Protein AF-A0A022QXX3-F1 (afdb_monomer)

Foldseek 3Di:
DDPPPPPPDPPQAEDQADLVLLVDAQCQEDAPASHQCCNVLPLVSLVSNCVRHLVRHAYDHHANHQDEQNSCCSVLSNLNYAYDAHDNYAYQADHPSVLNNLNYAYYAHAQYAHEEEDDLSVLSNLNYQEDAHEHYAHEEADHLSCQARNLQHAEDHHYHYAYEDEPCVNQVDGDLSSLAHYAYDAPEHYAYEHEDDLSCLSRARHAEDHHENYAYEEEDDLSVLNHQNHAEDHHYNYAYEEEDHLSCLNRLNHAEDAHEQYAYADEDELSNQVRPQNHAYDHYANYHYEYDYDLPDAGNYQYAEDAPHLYAPDAAAADRVNVVVNLVRYQYDHCHNHNHDDDDDPSVVVRNYD

Secondary structure (DSSP, 8-state):
------------EE-S--GGGGGSTT--EEE-TTEE-SS---HHHHHHHHHHHTTT--EEE-TTS---TTT-GGGGG-TT--EEE--SS---S--GGGGG-TT--EEE--SS--EEEPPGGGGG-TT-SEEE--SSEEEEPPPHHHHHH-TT--EEE--SSEE-SBHHHHHSS--HHHHHH--EEE--SS--EE---GGGG--SS--EEE--SSEEEEPPPGGGGG-TT--EEE--SSEEEEEPPGGGGG-TT--EEE--SSEEEEEE-GGGGTT-TT--EEE--SSEEEE---TT---SS--SEEE-TT-B--TTPPSPHHHHTTTTT-SEEE-TTS---SPPPTTGGG-SB-

Radius of gyration: 24.36 Å; Cα contacts (8 Å, |Δi|>4): 933; chains: 1; bounding box: 55×31×70 Å

Nearest PDB structures (foldseek):
  3riz-assembly1_A  TM=8.593E-01  e=1.219E-12  Arabidopsis thaliana
  4z5w-assembly2_B  TM=7.466E-01  e=4.976E-13  Daucus carota
  3rj0-assembly1_A  TM=5.777E-01  e=1.404E-12  Arabidopsis thaliana
  8weg-assembly1_A  TM=4.381E-01  e=6.550E-14  Brassica napus
  8yaa-assembly1_A  TM=4.349E-01  e=1.393E-13  Arabidopsis thaliana

Organism: Erythranthe guttata (NCBI:txid4155)

InterPro domains:
  IPR001611 Leucine-rich repeat [PF00560] (127-146)
  IPR001611 Leucine-rich repeat [PF00560] (153-174)
  IPR001611 Leucine-rich repeat [PF00560] (181-201)
  IPR001611 Leucine-rich repeat [PF00560] (205-227)
  IPR001611 Leucine-rich repeat [PF00560] (330-350)
  IPR001611 Leucine-rich repeat [PF13855] (59-114)
  IPR001611 Leucine-rich repeat [PF13855] (229-289)
  IPR001611 Leucine-rich repeat [PS51450] (80-102)
  IPR003591 Leucine-rich repeat, typical subtype [SM00369] (78-101)
  IPR003591 Leucine-rich repeat, typical subtype [SM00369] (125-149)
  IPR003591 Leucine-rich repeat, typical subtype [SM00369] (179-203)
  IPR003591 Leucine-rich repeat, typical subtype [SM00369] (227-251)
  IPR032675 Leucine-rich repeat domain superfamily [G3DSA:3.80.10.10] (10-175)
  IPR032675 Leucine-rich repeat domain superfamily [G3DSA:3.80.10.10] (176-354)
  IPR046956 Receptor-like protein 23-like [PTHR48063] (13-351)

Mean predicted aligned error: 6.6 Å

Sequence (354 aa):
MGLGYDYSEERQLDVDSIGWLSGLSQLEHLNMKHVNLGKASNYWQWQQVIDHHSPFFAILDLAGNNLMDTTAKWISQLSNLMYLDLSNNNFNSIPDWLYSLKGLQFLDMRNNNLQGSLSNDIANLTSLNTLDLSWNHLSGEIPRGITANLCKMQKLYFSRNNFQGDLSYSFGNMSECFLGSLEYLDLSDNQLYGQLTAQFGEFKSLQTIDLGFNNLSGAIPINIGKLSSLETLLLADNKLSGNLPESLGQLSNLEYIKIEDNKLEGVVSEIHFANLTKLMYLYASGNHLTLKVSTNWIPPFEIAELTLGSWDLGEGGQIPTWIEKQKLNIDKLDLSGTGISGIVPSWIWKIDYL

pLDDT: mean 89.91, std 14.08, range [28.06, 98.94]

Solvent-accessible surface area (backbone atoms only — not comparable to full-atom values): 16909 Å² total; per-residue (Å²): 133,84,84,74,79,79,83,72,78,75,80,61,46,77,39,79,68,62,56,70,60,46,74,52,86,82,50,33,68,46,79,45,62,43,31,33,40,52,69,42,45,55,62,71,38,54,49,51,30,40,79,71,28,29,91,47,28,30,36,41,35,42,26,42,10,57,40,31,60,86,56,52,60,72,60,62,66,35,62,51,27,29,33,41,32,48,22,46,25,52,25,49,46,84,56,77,57,60,44,69,35,40,51,22,25,36,39,33,44,25,44,27,51,26,40,54,62,63,62,53,55,61,31,52,29,43,45,22,29,33,45,32,51,22,44,29,47,33,23,48,49,67,42,46,34,49,34,55,48,24,46,45,26,26,35,43,32,47,22,40,28,46,32,27,49,48,46,38,69,31,52,54,72,57,28,71,46,28,31,55,34,28,30,36,42,31,53,20,40,28,53,31,24,46,39,62,41,62,56,69,20,60,31,63,42,31,25,35,43,31,51,20,41,28,51,33,27,51,44,64,40,58,35,51,25,55,25,62,47,23,29,35,43,33,47,22,42,29,47,31,25,48,50,80,38,54,35,50,10,55,18,47,46,25,28,36,41,30,50,24,40,29,48,31,25,51,78,46,39,63,60,43,42,60,39,24,52,47,28,28,35,43,36,42,22,47,26,58,32,29,57,58,69,65,86,81,51,72,74,59,43,66,47,31,33,43,29,42,21,42,21,40,57,40,86,71,24,58,83,60,60,53,57,64,76,39,58,89,53,37,49,32,53,40,64,50,76,16,52,62,45,82,84,82,61,77,69,62,81,72,37,85,41,114

Structure (mmCIF, N/CA/C/O backbone):
data_AF-A0A022QXX3-F1
#
_entry.id   AF-A0A022QXX3-F1
#
loop_
_atom_site.group_PDB
_atom_site.id
_atom_site.type_symbol
_atom_site.label_atom_id
_atom_site.label_alt_id
_atom_site.label_comp_id
_atom_site.label_asym_id
_atom_site.label_entity_id
_atom_site.label_seq_id
_atom_site.pdbx_PDB_ins_code
_atom_site.Cartn_x
_atom_site.Cartn_y
_atom_site.Cartn_z
_atom_site.occupancy
_atom_site.B_iso_or_equiv
_atom_site.auth_seq_id
_atom_site.auth_comp_id
_atom_site.auth_asym_id
_atom_site.auth_atom_id
_atom_site.pdbx_PDB_model_num
ATOM 1 N N . MET A 1 1 ? -20.942 -7.886 -3.426 1.00 31.20 1 MET A N 1
ATOM 2 C CA . MET A 1 1 ? -21.361 -8.277 -4.790 1.00 31.20 1 MET A CA 1
ATOM 3 C C . MET A 1 1 ? -20.286 -7.804 -5.743 1.00 31.20 1 MET A C 1
ATOM 5 O O . MET A 1 1 ? -20.048 -6.608 -5.811 1.00 31.20 1 MET A O 1
ATOM 9 N N . GLY A 1 2 ? -19.563 -8.732 -6.371 1.00 28.62 2 GLY A N 1
ATOM 10 C CA . GLY A 1 2 ? -18.507 -8.382 -7.315 1.00 28.62 2 GLY A CA 1
ATOM 11 C C . GLY A 1 2 ? -19.114 -7.766 -8.567 1.00 28.62 2 GLY A C 1
ATOM 12 O O . GLY A 1 2 ? -19.960 -8.389 -9.208 1.00 28.62 2 GLY A O 1
ATOM 13 N N . LEU A 1 3 ? -18.689 -6.552 -8.906 1.00 29.92 3 LEU A N 1
ATOM 14 C CA . LEU A 1 3 ? -18.848 -6.036 -10.256 1.00 29.92 3 LEU A CA 1
ATOM 15 C C . LEU A 1 3 ? -17.914 -6.862 -11.140 1.00 29.92 3 LEU A C 1
ATOM 17 O O . LEU A 1 3 ? -16.714 -6.608 -11.215 1.00 29.92 3 LEU A O 1
ATOM 21 N N . GLY A 1 4 ? -18.467 -7.917 -11.738 1.00 28.06 4 GLY A N 1
ATOM 22 C CA . GLY A 1 4 ? -17.858 -8.550 -12.892 1.00 28.06 4 GLY A CA 1
ATOM 23 C C . GLY A 1 4 ? -17.770 -7.493 -13.979 1.00 28.06 4 GLY A C 1
ATOM 24 O O . GLY A 1 4 ? -18.795 -7.062 -14.504 1.00 28.06 4 GLY A O 1
ATOM 25 N N . TYR A 1 5 ? -16.555 -7.035 -14.264 1.00 32.59 5 TYR A N 1
ATOM 26 C CA . TYR A 1 5 ? -16.288 -6.302 -15.487 1.00 32.59 5 TYR A CA 1
ATOM 27 C C . TYR A 1 5 ? -16.555 -7.268 -16.638 1.00 32.59 5 TYR A C 1
ATOM 29 O O . TYR A 1 5 ? -15.819 -8.231 -16.854 1.00 32.59 5 TYR A O 1
ATOM 37 N N . ASP A 1 6 ? -17.679 -7.048 -17.308 1.00 31.98 6 ASP A N 1
ATOM 38 C CA . ASP A 1 6 ? -18.047 -7.728 -18.535 1.00 31.98 6 ASP A CA 1
ATOM 39 C C . ASP A 1 6 ? -17.065 -7.277 -19.627 1.00 31.98 6 ASP A C 1
ATOM 41 O O . ASP A 1 6 ? -17.231 -6.216 -20.232 1.00 31.98 6 ASP A O 1
ATOM 45 N N . TYR A 1 7 ? -15.996 -8.056 -19.834 1.00 37.47 7 TYR A N 1
ATOM 46 C CA . TYR A 1 7 ? -15.105 -7.961 -20.996 1.00 37.47 7 TYR A CA 1
ATOM 47 C C . TYR A 1 7 ? -15.860 -8.437 -22.247 1.00 37.47 7 TYR A C 1
ATOM 49 O O . TYR A 1 7 ? -15.519 -9.439 -22.876 1.00 37.47 7 TYR A O 1
ATOM 57 N N . SER A 1 8 ? -16.931 -7.732 -22.595 1.00 38.56 8 SER A N 1
ATOM 58 C CA . SER A 1 8 ? -17.653 -7.938 -23.840 1.00 38.56 8 SER A CA 1
ATOM 59 C C . SER A 1 8 ? -16.826 -7.348 -24.985 1.00 38.56 8 SER A C 1
ATOM 61 O O . SER A 1 8 ? -16.777 -6.141 -25.180 1.00 38.56 8 SER A O 1
ATOM 63 N N . GLU A 1 9 ? -16.117 -8.234 -25.693 1.00 42.81 9 GLU A N 1
ATOM 64 C CA . GLU A 1 9 ? -15.588 -8.086 -27.059 1.00 42.81 9 GLU A CA 1
ATOM 65 C C . GLU A 1 9 ? -15.275 -6.647 -27.523 1.00 42.81 9 GLU A C 1
ATOM 67 O O . GLU A 1 9 ? -15.819 -6.162 -28.521 1.00 42.81 9 GLU A O 1
ATOM 72 N N . GLU A 1 10 ? -14.333 -5.960 -26.869 1.00 50.06 10 GLU A N 1
ATOM 73 C CA . GLU A 1 10 ? -13.650 -4.865 -27.553 1.00 50.06 10 GLU A CA 1
ATOM 74 C C . GLU A 1 10 ? -12.891 -5.482 -28.731 1.00 50.06 10 GLU A C 1
ATOM 76 O O . GLU A 1 10 ? -11.996 -6.311 -28.554 1.00 50.06 10 GLU A O 1
ATOM 81 N N . ARG A 1 11 ? -13.284 -5.127 -29.960 1.00 50.62 11 ARG A N 1
ATOM 82 C CA . ARG A 1 11 ? -12.531 -5.498 -31.163 1.00 50.62 11 ARG A CA 1
ATOM 83 C C . ARG A 1 11 ? -11.113 -4.946 -31.016 1.00 50.62 11 ARG A C 1
ATOM 85 O O . ARG A 1 11 ? -10.896 -3.768 -31.292 1.00 50.62 11 ARG A O 1
ATOM 92 N N . GLN A 1 12 ? -10.169 -5.790 -30.601 1.00 58.09 12 GLN A N 1
ATOM 93 C CA . GLN A 1 12 ? -8.753 -5.439 -30.592 1.00 58.09 12 GLN A CA 1
ATOM 94 C C . GLN A 1 12 ? -8.353 -4.990 -31.998 1.00 58.09 12 GLN A C 1
ATOM 96 O O . GLN A 1 12 ? -8.591 -5.687 -32.989 1.00 58.09 12 GLN A O 1
ATOM 101 N N . LEU A 1 13 ? -7.774 -3.794 -32.084 1.00 67.31 13 LEU A N 1
ATOM 102 C CA . LEU A 1 13 ? -7.211 -3.293 -33.329 1.00 67.31 13 LEU A CA 1
ATOM 103 C C . LEU A 1 13 ? -5.908 -4.048 -33.589 1.00 67.31 13 LEU A C 1
ATOM 105 O O . LEU A 1 13 ? -4.910 -3.822 -32.910 1.00 67.31 13 LEU A O 1
ATOM 109 N N . ASP A 1 14 ? -5.928 -4.956 -34.560 1.00 70.69 14 ASP A N 1
ATOM 110 C CA . ASP A 1 14 ? -4.731 -5.653 -35.027 1.00 70.69 14 ASP A CA 1
ATOM 111 C C . ASP A 1 14 ? -3.870 -4.696 -35.861 1.00 70.69 14 ASP A C 1
ATOM 113 O O . ASP A 1 14 ? -4.319 -4.150 -36.873 1.00 70.69 14 ASP A O 1
ATOM 117 N N . VAL A 1 15 ? -2.617 -4.499 -35.444 1.00 69.00 15 VAL A N 1
ATOM 118 C CA . VAL A 1 15 ? -1.637 -3.713 -36.198 1.00 69.00 15 VAL A CA 1
ATOM 119 C C . VAL A 1 15 ? -0.523 -4.634 -36.667 1.00 69.00 15 VAL A C 1
ATOM 121 O O . VAL A 1 15 ? 0.271 -5.135 -35.876 1.00 69.00 15 VAL A O 1
ATOM 124 N N . ASP A 1 16 ? -0.440 -4.820 -37.983 1.00 69.12 16 ASP A N 1
ATOM 125 C CA . ASP A 1 16 ? 0.600 -5.639 -38.620 1.00 69.12 16 ASP A CA 1
ATOM 126 C C . ASP A 1 16 ? 1.918 -4.866 -38.831 1.00 69.12 16 ASP A C 1
ATOM 128 O O . ASP A 1 16 ? 2.953 -5.450 -39.150 1.00 69.12 16 ASP A O 1
ATOM 132 N N . SER A 1 17 ? 1.889 -3.533 -38.703 1.00 69.62 17 SER A N 1
ATOM 133 C CA . SER A 1 17 ? 3.019 -2.652 -39.006 1.00 69.62 17 SER A CA 1
ATOM 134 C C . SER A 1 17 ? 2.932 -1.318 -38.265 1.00 69.62 17 SER A C 1
ATOM 136 O O . SER A 1 17 ? 1.923 -0.619 -38.352 1.00 69.62 17 SER A O 1
ATOM 138 N N . ILE A 1 18 ? 4.039 -0.903 -37.649 1.00 73.12 18 ILE A N 1
ATOM 139 C CA . ILE A 1 18 ? 4.161 0.376 -36.919 1.00 73.12 18 ILE A CA 1
ATOM 140 C C . ILE A 1 18 ? 5.057 1.409 -37.614 1.00 73.12 18 ILE A C 1
ATOM 142 O O . ILE A 1 18 ? 5.278 2.494 -37.087 1.00 73.12 18 ILE A O 1
ATOM 146 N N . GLY A 1 19 ? 5.526 1.125 -38.835 1.00 69.38 19 GLY A N 1
ATOM 147 C CA . GLY A 1 19 ? 6.413 2.029 -39.584 1.00 69.38 19 GLY A CA 1
ATOM 148 C C . GLY A 1 19 ? 5.810 3.405 -39.902 1.00 69.38 19 GLY A C 1
ATOM 149 O O . GLY A 1 19 ? 6.542 4.334 -40.210 1.00 69.38 19 GLY A O 1
ATOM 150 N N . TRP A 1 20 ? 4.489 3.580 -39.795 1.00 70.88 20 TRP A N 1
ATOM 151 C CA . TRP A 1 20 ? 3.844 4.887 -39.963 1.00 70.88 20 TRP A CA 1
ATOM 152 C C . TRP A 1 20 ? 4.193 5.874 -38.838 1.00 70.88 20 TRP A C 1
ATOM 154 O O . TRP A 1 20 ? 4.166 7.083 -39.069 1.00 70.88 20 TRP A O 1
ATOM 164 N N . LEU A 1 21 ? 4.569 5.381 -37.651 1.00 75.12 21 LEU A N 1
ATOM 165 C CA . LEU A 1 21 ? 4.951 6.226 -36.518 1.00 75.12 21 LEU A CA 1
ATOM 166 C C . LEU A 1 21 ? 6.204 7.059 -36.814 1.00 75.12 21 LEU A C 1
ATOM 168 O O . LEU A 1 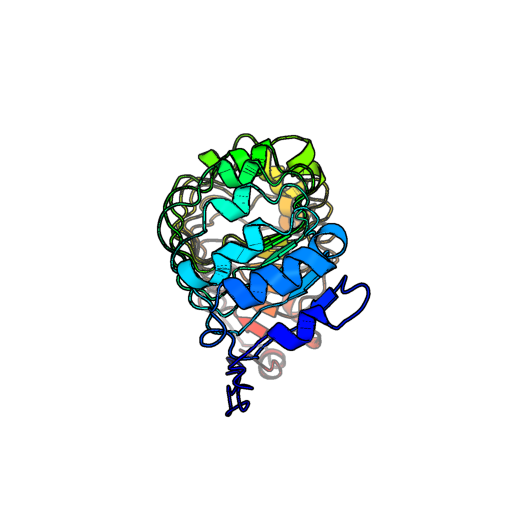21 ? 6.297 8.177 -36.323 1.00 75.12 21 LEU A O 1
ATOM 172 N N . SER A 1 22 ? 7.126 6.577 -37.661 1.00 72.31 22 SER A N 1
ATOM 173 C CA . SER A 1 22 ? 8.351 7.317 -38.008 1.00 72.31 22 SER A CA 1
ATOM 174 C C . SER A 1 22 ? 8.089 8.556 -38.872 1.00 72.31 22 SER A C 1
ATOM 176 O O . SER A 1 22 ? 8.983 9.373 -39.077 1.00 72.31 22 SER A O 1
ATOM 178 N N . GLY A 1 23 ? 6.883 8.684 -39.434 1.00 71.38 23 GLY A N 1
ATOM 179 C CA . GLY A 1 23 ? 6.465 9.854 -40.205 1.00 71.38 23 GLY A CA 1
ATOM 180 C C . GLY A 1 23 ? 5.911 10.998 -39.350 1.00 71.38 23 GLY A C 1
ATOM 181 O O . GLY A 1 23 ? 5.639 12.069 -39.891 1.00 71.38 23 GLY A O 1
ATOM 182 N N . LEU A 1 24 ? 5.713 10.793 -38.043 1.00 74.06 24 LEU A N 1
ATOM 183 C CA . LEU A 1 24 ? 5.120 11.785 -37.147 1.00 74.06 24 LEU A CA 1
ATOM 184 C C . LEU A 1 24 ? 6.195 12.722 -36.596 1.00 74.06 24 LEU A C 1
ATOM 186 O O . LEU A 1 24 ? 7.134 12.284 -35.958 1.00 74.06 24 LEU A O 1
ATOM 190 N N . SER A 1 25 ? 6.086 14.034 -36.778 1.00 70.19 25 SER A N 1
ATOM 191 C CA . SER A 1 25 ? 7.070 14.955 -36.192 1.00 70.19 25 SER A CA 1
ATOM 192 C C . SER A 1 25 ? 6.883 15.094 -34.674 1.00 70.19 25 SER A C 1
ATOM 194 O O . SER A 1 25 ? 5.790 15.449 -34.243 1.00 70.19 25 SER A O 1
ATOM 196 N N . GLN A 1 26 ? 7.964 14.926 -33.897 1.00 66.75 26 GLN A N 1
ATOM 197 C CA . GLN A 1 26 ? 8.031 15.225 -32.450 1.00 66.75 26 GLN A CA 1
ATOM 198 C C . GLN A 1 26 ? 7.070 14.401 -31.573 1.00 66.75 26 GLN A C 1
ATOM 200 O O . GLN A 1 26 ? 6.357 14.945 -30.732 1.00 66.75 26 GLN A O 1
ATOM 205 N N . LEU A 1 27 ? 7.047 13.079 -31.757 1.00 71.19 27 LEU A N 1
ATOM 206 C CA . LEU A 1 27 ? 6.224 12.202 -30.927 1.00 71.19 27 LEU A CA 1
ATOM 207 C C . LEU A 1 27 ? 6.817 12.062 -29.512 1.00 71.19 27 LEU A C 1
ATOM 209 O O . LEU A 1 27 ? 7.765 11.313 -29.296 1.00 71.19 27 LEU A O 1
ATOM 213 N N . GLU A 1 28 ? 6.264 12.813 -28.560 1.00 76.25 28 GLU A N 1
ATOM 214 C CA . GLU A 1 28 ? 6.639 12.767 -27.136 1.00 76.25 28 GLU A CA 1
ATOM 215 C C . GLU A 1 28 ? 5.795 11.750 -26.356 1.00 76.25 28 GLU A C 1
ATOM 217 O O . GLU A 1 28 ? 6.295 11.055 -25.465 1.00 76.25 28 GLU A O 1
ATOM 222 N N . HIS A 1 29 ? 4.516 11.636 -26.729 1.00 83.75 29 HIS A N 1
ATOM 223 C CA . HIS A 1 29 ? 3.527 10.764 -26.104 1.00 83.75 29 HIS A CA 1
ATOM 224 C C . HIS A 1 29 ? 2.962 9.784 -27.129 1.00 83.75 29 HIS A C 1
ATOM 226 O O . HIS A 1 29 ? 2.466 10.194 -28.180 1.00 83.75 29 HIS A O 1
ATOM 232 N N . LEU A 1 30 ? 2.975 8.498 -26.796 1.00 82.69 30 LEU A N 1
ATOM 233 C CA . LEU A 1 30 ? 2.326 7.457 -27.580 1.00 82.69 30 LEU A CA 1
ATOM 234 C C . LEU A 1 30 ? 1.405 6.641 -26.679 1.00 82.69 30 LEU A C 1
ATOM 236 O O . LEU A 1 30 ? 1.866 5.968 -25.761 1.00 82.69 30 LEU A O 1
ATOM 240 N N . ASN A 1 31 ? 0.107 6.698 -26.970 1.00 82.62 31 ASN A N 1
ATOM 241 C CA . ASN A 1 31 ? -0.888 5.807 -26.390 1.00 82.62 31 ASN A CA 1
ATOM 242 C C . ASN A 1 31 ? -1.375 4.852 -27.479 1.00 82.62 31 ASN A C 1
ATOM 244 O O . ASN A 1 31 ? -1.949 5.284 -28.480 1.00 82.62 31 ASN A O 1
ATOM 248 N N . MET A 1 32 ? -1.114 3.565 -27.285 1.00 82.19 32 MET A N 1
ATOM 249 C CA . MET A 1 32 ? -1.614 2.488 -28.134 1.00 82.19 32 MET A CA 1
ATOM 250 C C . MET A 1 32 ? -2.296 1.422 -27.285 1.00 82.19 32 MET A C 1
ATOM 252 O O . MET A 1 32 ? -2.109 0.238 -27.535 1.00 82.19 32 MET A O 1
ATOM 256 N N . LYS A 1 33 ? -3.043 1.820 -26.256 1.00 82.88 33 LYS A N 1
ATOM 257 C CA . LYS A 1 33 ? -3.745 0.885 -25.382 1.00 82.88 33 LYS A CA 1
ATOM 258 C C . LYS A 1 33 ? -4.765 0.043 -26.161 1.00 82.88 33 LYS A C 1
ATOM 260 O O . LYS A 1 33 ? -5.515 0.573 -26.980 1.00 82.88 33 LYS A O 1
ATOM 265 N N . HIS A 1 34 ? -4.799 -1.262 -25.888 1.00 79.19 34 HIS A N 1
ATOM 266 C CA . HIS A 1 34 ? -5.683 -2.248 -26.530 1.00 79.19 34 HIS A CA 1
ATOM 267 C C . HIS A 1 34 ? -5.533 -2.345 -28.063 1.00 79.19 34 HIS A C 1
ATOM 269 O O . HIS A 1 34 ? -6.462 -2.725 -28.783 1.00 79.19 34 HIS A O 1
ATOM 275 N N . VAL A 1 35 ? -4.334 -2.046 -28.567 1.00 77.94 35 VAL A N 1
ATOM 276 C CA . VAL A 1 35 ? -3.929 -2.252 -29.959 1.00 77.94 35 VAL A CA 1
ATOM 277 C C . VAL A 1 35 ? -3.031 -3.484 -30.002 1.00 77.94 35 VAL A C 1
ATOM 279 O O . VAL A 1 35 ? -1.917 -3.462 -29.500 1.00 77.94 35 VAL A O 1
ATOM 282 N N . ASN A 1 36 ? -3.474 -4.591 -30.594 1.00 73.50 36 ASN A N 1
ATOM 283 C CA . ASN A 1 36 ? -2.699 -5.831 -30.602 1.00 73.50 36 ASN A CA 1
ATOM 284 C C . ASN A 1 36 ? -1.373 -5.660 -31.374 1.00 73.50 36 ASN A C 1
ATOM 286 O O . ASN A 1 36 ? -1.308 -5.832 -32.593 1.00 73.50 36 ASN A O 1
ATOM 290 N N . LEU A 1 37 ? -0.305 -5.331 -30.641 1.00 73.62 37 LEU A N 1
ATOM 291 C CA . LEU A 1 37 ? 1.056 -5.136 -31.141 1.00 73.62 37 LEU A CA 1
ATOM 292 C C . LEU A 1 37 ? 1.883 -6.422 -31.085 1.00 73.62 37 LEU A C 1
ATOM 294 O O . LEU A 1 37 ? 3.013 -6.431 -31.573 1.00 73.62 37 LEU A O 1
ATOM 298 N N . GLY A 1 38 ? 1.340 -7.522 -30.552 1.00 64.81 38 GLY A N 1
ATOM 299 C CA . GLY A 1 38 ? 2.033 -8.813 -30.504 1.00 64.81 38 GLY A CA 1
ATOM 300 C C . GLY A 1 38 ? 2.513 -9.289 -31.885 1.00 64.81 38 GLY A C 1
ATOM 301 O O . GLY A 1 38 ? 3.558 -9.935 -31.997 1.00 64.81 38 GLY A O 1
ATOM 302 N N . LYS A 1 39 ? 1.797 -8.908 -32.955 1.00 66.25 39 LYS A N 1
ATOM 303 C CA . LYS A 1 39 ? 2.175 -9.177 -34.356 1.00 66.25 39 LYS A CA 1
ATOM 304 C C . LYS A 1 39 ? 3.145 -8.141 -34.941 1.00 66.25 39 LYS A C 1
ATOM 306 O O . LYS A 1 39 ? 3.982 -8.506 -35.765 1.00 66.25 39 LYS A O 1
ATOM 311 N N . ALA A 1 40 ? 3.118 -6.892 -34.472 1.00 63.81 40 ALA A N 1
ATOM 312 C CA . ALA A 1 40 ? 4.058 -5.825 -34.839 1.00 63.81 40 ALA A CA 1
ATOM 313 C C . ALA A 1 40 ? 5.400 -5.931 -34.080 1.00 63.81 40 ALA A C 1
ATOM 315 O O . ALA A 1 40 ? 5.945 -4.950 -33.570 1.00 63.81 40 ALA A O 1
ATOM 316 N N . SER A 1 41 ? 5.954 -7.142 -34.011 1.00 59.06 41 SER A N 1
ATOM 317 C CA . SER A 1 41 ? 7.209 -7.456 -33.318 1.00 59.06 41 SER A CA 1
ATOM 318 C C . SER A 1 41 ? 8.453 -7.292 -34.198 1.00 59.06 41 SER A C 1
ATOM 320 O O . SER A 1 41 ? 9.564 -7.633 -33.783 1.00 59.06 41 SER A O 1
ATOM 322 N N . ASN A 1 42 ? 8.306 -6.764 -35.420 1.00 65.62 42 ASN A N 1
ATOM 323 C CA . ASN A 1 42 ? 9.439 -6.562 -36.313 1.00 65.62 42 ASN A CA 1
ATOM 324 C C . ASN A 1 42 ? 10.337 -5.430 -35.793 1.00 65.62 42 ASN A C 1
ATOM 326 O O . ASN A 1 42 ? 10.062 -4.245 -35.986 1.00 65.62 42 ASN A O 1
ATOM 330 N N . TYR A 1 43 ? 11.438 -5.829 -35.158 1.00 63.62 43 TYR A N 1
ATOM 331 C CA . TYR A 1 43 ? 12.466 -4.964 -34.582 1.00 63.62 43 TYR A CA 1
ATOM 332 C C . TYR A 1 43 ? 12.897 -3.815 -35.510 1.00 63.62 43 TYR A C 1
ATOM 334 O O . TYR A 1 43 ? 13.084 -2.691 -35.052 1.00 63.62 43 TYR A O 1
ATOM 342 N N . TRP A 1 44 ? 12.990 -4.060 -36.821 1.00 64.50 44 TRP A N 1
ATOM 343 C CA . TRP A 1 44 ? 13.420 -3.052 -37.795 1.00 64.50 44 TRP A CA 1
ATOM 344 C C . TRP A 1 44 ? 12.446 -1.882 -37.947 1.00 64.50 44 TRP A C 1
ATOM 346 O O . TRP A 1 44 ? 12.880 -0.762 -38.205 1.00 64.50 44 TRP A O 1
ATOM 356 N N . GLN A 1 45 ? 11.143 -2.115 -37.774 1.00 70.06 45 GLN A N 1
ATOM 357 C CA . GLN A 1 45 ? 10.150 -1.041 -37.826 1.00 70.06 45 GLN A CA 1
ATOM 358 C C . GLN A 1 45 ? 10.257 -0.153 -36.587 1.00 70.06 45 GLN A C 1
ATOM 360 O O . GLN A 1 45 ? 10.241 1.067 -36.709 1.00 70.06 45 GLN A O 1
ATOM 365 N N . TRP A 1 46 ? 10.446 -0.755 -35.409 1.00 70.56 46 TRP A N 1
ATOM 366 C CA . TRP A 1 46 ? 10.639 0.003 -34.173 1.00 70.56 46 TRP A CA 1
ATOM 367 C C . TRP A 1 46 ? 11.945 0.786 -34.197 1.00 70.56 46 TRP A C 1
ATOM 369 O O . TRP A 1 46 ? 11.955 1.938 -33.779 1.00 70.56 46 TRP A O 1
ATOM 379 N N . GLN A 1 47 ? 13.016 0.226 -34.769 1.00 69.62 47 GLN A N 1
ATOM 380 C CA . GLN A 1 47 ? 14.276 0.949 -34.928 1.00 69.62 47 GLN A CA 1
ATOM 381 C C . GLN A 1 47 ? 14.100 2.232 -35.755 1.00 69.62 47 GLN A C 1
ATOM 383 O O . GLN A 1 47 ? 14.596 3.276 -35.353 1.00 69.62 47 GLN A O 1
ATOM 388 N N . GLN A 1 48 ? 13.322 2.200 -36.844 1.00 69.50 48 GLN A N 1
ATOM 389 C CA . GLN A 1 48 ? 13.039 3.407 -37.634 1.00 69.50 48 GLN A CA 1
ATOM 390 C C . GLN A 1 48 ? 12.271 4.469 -36.838 1.00 69.50 48 GLN A C 1
ATOM 392 O O . GLN A 1 48 ? 12.565 5.655 -36.963 1.00 69.50 48 GLN A O 1
ATOM 397 N N . VAL A 1 49 ? 11.307 4.060 -36.010 1.00 70.94 49 VAL A N 1
ATOM 398 C CA . VAL A 1 49 ? 10.554 4.970 -35.128 1.00 70.94 49 VAL A CA 1
ATOM 399 C C . VAL A 1 49 ? 11.473 5.576 -34.063 1.00 70.94 49 VAL A C 1
ATOM 401 O O . VAL A 1 49 ? 11.439 6.780 -33.816 1.00 70.94 49 VAL A O 1
ATOM 404 N N . ILE A 1 50 ? 12.337 4.754 -33.468 1.00 71.88 50 ILE A N 1
ATOM 405 C CA . ILE A 1 50 ? 13.305 5.158 -32.443 1.00 71.88 50 ILE A CA 1
ATOM 406 C C . ILE A 1 50 ? 14.325 6.141 -33.022 1.00 71.88 50 ILE A C 1
ATOM 408 O O . ILE A 1 50 ? 14.525 7.203 -32.440 1.00 71.88 50 ILE A O 1
ATOM 412 N N . ASP A 1 51 ? 14.915 5.851 -34.183 1.00 69.81 51 ASP A N 1
ATOM 413 C CA . ASP A 1 51 ? 15.934 6.704 -34.809 1.00 69.81 51 ASP A CA 1
ATOM 414 C C . ASP A 1 51 ? 15.428 8.138 -35.056 1.00 69.81 51 ASP A C 1
ATOM 416 O O . ASP A 1 51 ? 16.207 9.090 -35.011 1.00 69.81 51 ASP A O 1
ATOM 420 N N . HIS A 1 52 ? 14.118 8.312 -35.268 1.00 68.88 52 HIS A N 1
ATOM 421 C CA . HIS A 1 52 ? 13.502 9.618 -35.515 1.00 68.88 52 HIS A CA 1
ATOM 422 C C . HIS A 1 52 ? 12.994 10.325 -34.243 1.00 68.88 52 HIS A C 1
ATOM 424 O O . HIS A 1 52 ? 12.879 11.554 -34.243 1.00 68.88 52 HIS A O 1
ATOM 430 N N . HIS A 1 53 ? 12.675 9.594 -33.165 1.00 67.88 53 HIS A N 1
ATOM 431 C CA . HIS A 1 53 ? 11.910 10.137 -32.024 1.00 67.88 53 HIS A CA 1
ATOM 432 C C . HIS A 1 53 ? 12.470 9.817 -30.633 1.00 67.88 53 HIS A C 1
ATOM 434 O O . HIS A 1 53 ? 11.999 10.383 -29.649 1.00 67.88 53 HIS A O 1
ATOM 440 N N . SER A 1 54 ? 13.508 8.984 -30.524 1.00 63.81 54 SER A N 1
ATOM 441 C CA . SER A 1 54 ? 14.135 8.594 -29.254 1.00 63.81 54 SER A CA 1
ATOM 442 C C . SER A 1 54 ? 14.462 9.744 -28.289 1.00 63.81 54 SER A C 1
ATOM 444 O O . SER A 1 54 ? 14.304 9.516 -27.088 1.00 63.81 54 SER A O 1
ATOM 446 N N . PRO A 1 55 ? 14.901 10.950 -28.718 1.00 65.12 55 PRO A N 1
ATOM 447 C CA . PRO A 1 55 ? 15.167 12.021 -27.760 1.00 65.12 55 PRO A CA 1
ATOM 448 C C . PRO A 1 55 ? 13.896 12.669 -27.191 1.00 65.12 55 PRO A C 1
ATOM 450 O O . PRO A 1 55 ? 14.003 13.395 -26.207 1.00 65.12 55 PRO A O 1
ATOM 453 N N . PHE A 1 56 ? 12.718 12.423 -27.770 1.00 66.31 56 PHE A N 1
ATOM 454 C CA . PHE A 1 56 ? 11.466 13.069 -27.368 1.00 66.31 56 PHE A CA 1
ATOM 455 C C . PHE A 1 56 ? 10.508 12.140 -26.622 1.00 66.31 56 PHE A C 1
ATOM 457 O O . PHE A 1 56 ? 9.696 12.645 -25.867 1.00 66.31 56 PHE A O 1
ATOM 464 N N . PHE A 1 57 ? 10.589 10.813 -26.771 1.00 72.00 57 PHE A N 1
ATOM 465 C CA . PHE A 1 57 ? 9.654 9.907 -26.092 1.00 72.00 57 PHE A CA 1
ATOM 466 C C . PHE A 1 57 ? 9.774 9.962 -24.565 1.00 72.00 57 PHE A C 1
ATOM 468 O O . PHE A 1 57 ? 10.731 9.442 -23.987 1.00 72.00 57 PHE A O 1
ATOM 475 N N . ALA A 1 58 ? 8.756 10.534 -23.927 1.00 82.75 58 ALA A N 1
ATOM 476 C CA . ALA A 1 58 ? 8.635 10.631 -22.478 1.00 82.75 58 ALA A CA 1
ATOM 477 C C . ALA A 1 58 ? 7.516 9.732 -21.933 1.00 82.75 58 ALA A C 1
ATOM 479 O O . ALA A 1 58 ? 7.645 9.211 -20.824 1.00 82.75 58 ALA A O 1
ATOM 480 N N . ILE A 1 59 ? 6.446 9.516 -22.709 1.00 87.81 59 ILE A N 1
ATOM 481 C CA . ILE A 1 59 ? 5.258 8.766 -22.281 1.00 87.81 59 ILE A CA 1
ATOM 482 C C . ILE A 1 59 ? 4.928 7.668 -23.284 1.00 87.81 59 ILE A C 1
ATOM 484 O O . ILE A 1 59 ? 4.681 7.940 -24.461 1.00 87.81 59 ILE A O 1
ATOM 488 N N . LEU A 1 60 ? 4.878 6.434 -22.790 1.00 90.81 60 LEU A N 1
ATOM 489 C CA . LEU A 1 60 ? 4.539 5.254 -23.567 1.00 90.81 60 LEU A CA 1
ATOM 490 C C . LEU A 1 60 ? 3.489 4.419 -22.825 1.00 90.81 60 LEU A C 1
ATOM 492 O O . LEU A 1 60 ? 3.790 3.786 -21.817 1.00 90.81 60 LEU A O 1
ATOM 496 N N . ASP A 1 61 ? 2.260 4.426 -23.337 1.00 91.75 61 ASP A N 1
ATOM 497 C CA . ASP A 1 61 ? 1.160 3.584 -22.862 1.00 91.75 61 ASP A CA 1
ATOM 498 C C . ASP A 1 61 ? 0.901 2.478 -23.888 1.00 91.75 61 ASP A C 1
ATOM 500 O O . ASP A 1 61 ? 0.440 2.727 -25.009 1.00 91.75 61 ASP A O 1
ATOM 504 N N . LEU A 1 62 ? 1.266 1.257 -23.503 1.00 92.00 62 LEU A N 1
ATOM 505 C CA . LEU A 1 62 ? 1.149 0.041 -24.297 1.00 92.00 62 LEU A CA 1
ATOM 506 C C . LEU A 1 62 ? 0.329 -1.029 -23.568 1.00 92.00 62 LEU A C 1
ATOM 508 O O . LEU A 1 62 ? 0.552 -2.230 -23.772 1.00 92.00 62 LEU A O 1
ATOM 512 N N . ALA A 1 63 ? -0.598 -0.613 -22.707 1.00 92.94 63 ALA A N 1
ATOM 513 C CA . ALA A 1 63 ? -1.427 -1.546 -21.969 1.00 92.94 63 ALA A CA 1
ATOM 514 C C . ALA A 1 63 ? -2.291 -2.403 -22.913 1.00 92.94 63 ALA A C 1
ATOM 516 O O . ALA A 1 63 ? -2.870 -1.894 -23.872 1.00 92.94 63 ALA A O 1
ATOM 517 N N . GLY A 1 64 ? -2.442 -3.702 -22.643 1.00 91.00 64 GLY A N 1
ATOM 518 C CA . GLY A 1 64 ? -3.410 -4.523 -23.383 1.00 91.00 64 GLY A CA 1
ATOM 519 C C . GLY A 1 64 ? -2.994 -4.931 -24.799 1.00 91.00 64 GLY A C 1
ATOM 520 O O . GLY A 1 64 ? -3.872 -5.135 -25.637 1.00 91.00 64 GLY A O 1
ATOM 521 N N . ASN A 1 65 ? -1.693 -5.030 -25.087 1.00 86.62 65 ASN A N 1
ATOM 522 C CA . ASN A 1 65 ? -1.161 -5.139 -26.453 1.00 86.62 65 ASN A CA 1
ATOM 523 C C . ASN A 1 65 ? -0.585 -6.514 -26.822 1.00 86.62 65 ASN A C 1
ATOM 525 O O . ASN A 1 65 ? 0.041 -6.659 -27.876 1.00 86.62 65 ASN A O 1
ATOM 529 N N . ASN A 1 66 ? -0.795 -7.529 -25.979 1.00 86.44 66 ASN A N 1
ATOM 530 C CA . ASN A 1 66 ? -0.252 -8.884 -26.131 1.00 86.44 66 ASN A CA 1
ATOM 531 C C . ASN A 1 66 ? 1.287 -8.937 -26.268 1.00 86.44 66 ASN A C 1
ATOM 533 O O . ASN A 1 66 ? 1.828 -9.887 -26.842 1.00 86.44 66 ASN A O 1
ATOM 537 N N . LEU A 1 67 ? 2.000 -7.926 -25.762 1.00 88.50 67 LEU A N 1
ATOM 538 C CA . LEU A 1 67 ? 3.461 -7.867 -25.779 1.00 88.50 67 LEU A CA 1
ATOM 539 C C . LEU A 1 67 ? 4.063 -8.924 -24.849 1.00 88.50 67 LEU A C 1
ATOM 541 O O . LEU A 1 67 ? 3.473 -9.285 -23.838 1.00 88.50 67 LEU A O 1
ATOM 545 N N . MET A 1 68 ? 5.260 -9.397 -25.181 1.00 90.12 68 MET A N 1
ATOM 546 C CA . MET A 1 68 ? 6.041 -10.335 -24.372 1.00 90.12 68 MET A CA 1
ATOM 547 C C . MET A 1 68 ? 7.498 -9.871 -24.270 1.00 90.12 68 MET A C 1
ATOM 549 O O . MET A 1 68 ? 7.949 -9.028 -25.053 1.00 90.12 68 MET A O 1
ATOM 553 N N . ASP A 1 69 ? 8.263 -10.468 -23.354 1.00 83.81 69 ASP A N 1
ATOM 554 C CA . ASP A 1 69 ? 9.649 -10.082 -23.044 1.00 83.81 69 ASP A CA 1
ATOM 555 C C . ASP A 1 69 ? 10.523 -9.945 -24.308 1.00 83.81 69 ASP A C 1
ATOM 557 O O . ASP A 1 69 ? 11.285 -8.987 -24.469 1.00 83.81 69 ASP A O 1
ATOM 561 N N . THR A 1 70 ? 10.378 -10.879 -25.255 1.00 81.44 70 THR A N 1
ATOM 562 C CA . THR A 1 70 ? 11.159 -10.923 -26.499 1.00 81.44 70 THR A CA 1
ATOM 563 C C . THR A 1 70 ? 10.758 -9.863 -27.521 1.00 81.44 70 THR A C 1
ATOM 565 O O . THR A 1 70 ? 11.589 -9.474 -28.340 1.00 81.44 70 THR A O 1
ATOM 568 N N . THR A 1 71 ? 9.511 -9.384 -27.500 1.00 79.69 71 THR A N 1
ATOM 569 C CA . THR A 1 71 ? 8.994 -8.427 -28.495 1.00 79.69 71 THR A CA 1
ATOM 570 C C . THR A 1 71 ? 9.156 -6.974 -28.062 1.00 79.69 71 THR A C 1
ATOM 572 O O . THR A 1 71 ? 9.063 -6.084 -28.900 1.00 79.69 71 THR A O 1
ATOM 575 N N . ALA A 1 72 ? 9.419 -6.721 -26.778 1.00 85.88 72 ALA A N 1
ATOM 576 C CA . ALA A 1 72 ? 9.470 -5.378 -26.197 1.00 85.88 72 ALA A CA 1
ATOM 577 C C . ALA A 1 72 ? 10.892 -4.815 -26.002 1.00 85.88 72 ALA A C 1
ATOM 579 O O . ALA A 1 72 ? 11.056 -3.700 -25.515 1.00 85.88 72 ALA A O 1
ATOM 580 N N . LYS A 1 73 ? 11.944 -5.545 -26.403 1.00 85.50 73 LYS A N 1
ATOM 581 C CA . LYS A 1 73 ? 13.349 -5.143 -26.171 1.00 85.50 73 LYS A CA 1
ATOM 582 C C . LYS A 1 73 ? 13.716 -3.771 -26.753 1.00 85.50 73 LYS A C 1
ATOM 584 O O . LYS A 1 73 ? 14.622 -3.119 -26.250 1.00 85.50 73 LYS A O 1
ATOM 589 N N . TRP A 1 74 ? 13.029 -3.324 -27.800 1.00 83.38 74 TRP A N 1
ATOM 590 C CA . TRP A 1 74 ? 13.257 -2.021 -28.431 1.00 83.38 74 TRP A CA 1
ATOM 591 C C . TRP A 1 74 ? 12.990 -0.834 -27.486 1.00 83.38 74 TRP A C 1
ATOM 593 O O . TRP A 1 74 ? 13.622 0.209 -27.647 1.00 83.38 74 TRP A O 1
ATOM 603 N N . ILE A 1 75 ? 12.149 -1.007 -26.455 1.00 86.62 75 ILE A N 1
ATOM 604 C CA . ILE A 1 75 ? 11.881 0.013 -25.424 1.00 86.62 75 ILE A CA 1
ATOM 605 C C . ILE A 1 75 ? 13.177 0.421 -24.710 1.00 86.62 75 ILE A C 1
ATOM 607 O O . ILE A 1 75 ? 13.321 1.571 -24.302 1.00 86.62 75 ILE A O 1
ATOM 611 N N . SER A 1 76 ? 14.174 -0.472 -24.640 1.00 87.12 76 SER A N 1
ATOM 612 C CA . SER A 1 76 ? 15.471 -0.190 -24.015 1.00 87.12 76 SER A CA 1
ATOM 613 C C . SER A 1 76 ? 16.222 0.995 -24.627 1.00 87.12 76 SER A C 1
ATOM 615 O O . SER A 1 76 ? 17.177 1.477 -24.028 1.00 87.12 76 SER A O 1
ATOM 617 N N . GLN A 1 77 ? 15.877 1.403 -25.850 1.00 84.62 77 GLN A N 1
ATOM 618 C CA . GLN A 1 77 ? 16.528 2.516 -26.543 1.00 84.62 77 GLN A CA 1
ATOM 619 C C . GLN A 1 77 ? 15.914 3.877 -26.174 1.00 84.62 77 GLN A C 1
ATOM 621 O O . GLN A 1 77 ? 16.493 4.912 -26.486 1.00 84.62 77 GLN A O 1
ATOM 626 N N . LEU A 1 78 ? 14.764 3.901 -25.492 1.00 85.19 78 LEU A N 1
ATOM 627 C CA . LEU A 1 78 ? 14.051 5.123 -25.117 1.00 85.19 78 LEU A CA 1
ATOM 628 C C . LEU A 1 78 ? 14.606 5.700 -23.807 1.00 85.19 78 LEU A C 1
ATOM 630 O O . LEU A 1 78 ? 13.969 5.653 -22.759 1.00 85.19 78 LEU A O 1
ATOM 634 N N . SER A 1 79 ? 15.820 6.250 -23.850 1.00 83.19 79 SER A N 1
ATOM 635 C CA . SER A 1 79 ? 16.538 6.699 -22.644 1.00 83.19 79 SER A CA 1
ATOM 636 C C . SER A 1 79 ? 15.868 7.847 -21.877 1.00 83.19 79 SER A C 1
ATOM 638 O O . SER A 1 79 ? 16.187 8.053 -20.707 1.00 83.19 79 SER A O 1
ATOM 640 N N . ASN A 1 80 ? 14.967 8.595 -22.523 1.00 87.69 80 ASN A N 1
ATOM 641 C CA . ASN A 1 80 ? 14.249 9.731 -21.934 1.00 87.69 80 ASN A CA 1
ATOM 642 C C . ASN A 1 80 ? 12.865 9.354 -21.384 1.00 87.69 80 ASN A C 1
ATOM 644 O O . ASN A 1 80 ? 12.119 10.233 -20.957 1.00 87.69 80 ASN A O 1
ATOM 648 N N . LEU A 1 81 ? 12.528 8.061 -21.375 1.00 92.19 81 LEU A N 1
ATOM 649 C CA . LEU A 1 81 ? 11.218 7.596 -20.951 1.00 92.19 81 LEU A CA 1
ATOM 650 C C . LEU A 1 81 ? 10.980 7.877 -19.460 1.00 92.19 81 LEU A C 1
ATOM 652 O O . LEU A 1 81 ? 11.775 7.495 -18.600 1.00 92.19 81 LEU A O 1
ATOM 656 N N . MET A 1 82 ? 9.860 8.536 -19.171 1.00 95.69 82 MET A N 1
ATOM 657 C CA . MET A 1 82 ? 9.419 8.912 -17.825 1.00 95.69 82 MET A CA 1
ATOM 658 C C . MET A 1 82 ? 8.176 8.134 -17.391 1.00 95.69 82 MET A C 1
ATOM 660 O O . MET A 1 82 ? 8.006 7.878 -16.201 1.00 95.69 82 MET A O 1
ATOM 664 N N . TYR A 1 83 ? 7.329 7.734 -18.334 1.00 97.50 83 TYR A N 1
ATOM 665 C CA . TYR A 1 83 ? 6.105 6.985 -18.085 1.00 97.50 83 TYR A CA 1
ATOM 666 C C . TYR A 1 83 ? 6.052 5.766 -19.000 1.00 97.50 83 TYR A C 1
ATOM 668 O O . TYR A 1 83 ? 6.139 5.906 -20.222 1.00 97.50 83 TYR A O 1
ATOM 676 N N . LEU A 1 84 ? 5.890 4.588 -18.402 1.00 97.19 84 LEU A N 1
ATOM 677 C CA . LEU A 1 84 ? 5.754 3.326 -19.113 1.00 97.19 84 LEU A CA 1
ATOM 678 C C . LEU A 1 84 ? 4.608 2.506 -18.515 1.00 97.19 84 LEU A C 1
ATOM 680 O O . LEU A 1 84 ? 4.712 2.035 -17.384 1.00 97.19 84 LEU A O 1
ATOM 684 N N . ASP A 1 85 ? 3.546 2.310 -19.291 1.00 97.81 85 ASP A N 1
ATOM 685 C CA . ASP A 1 85 ? 2.474 1.363 -18.975 1.00 97.81 85 ASP A CA 1
ATOM 686 C C . ASP A 1 85 ? 2.584 0.143 -19.903 1.00 97.81 85 ASP A C 1
ATOM 688 O O . ASP A 1 85 ? 2.444 0.238 -21.124 1.00 97.81 85 ASP A O 1
ATOM 692 N N . LEU A 1 86 ? 2.896 -1.004 -19.306 1.00 97.12 86 LEU A N 1
ATOM 693 C CA . LEU A 1 86 ? 2.956 -2.331 -19.918 1.00 97.12 86 LEU A CA 1
ATOM 694 C C . LEU A 1 86 ? 1.926 -3.277 -19.287 1.00 97.12 86 LEU A C 1
ATOM 696 O O . LEU A 1 86 ? 2.035 -4.498 -19.440 1.00 97.12 86 LEU A O 1
ATOM 700 N N . SER A 1 87 ? 0.927 -2.751 -18.581 1.00 98.12 87 SER A N 1
ATOM 701 C CA . SER A 1 87 ? -0.097 -3.558 -17.928 1.00 98.12 87 SER A CA 1
ATOM 702 C C . SER A 1 87 ? -0.903 -4.395 -18.920 1.00 98.12 87 SER A C 1
ATOM 704 O O . SER A 1 87 ? -1.023 -4.055 -20.098 1.00 98.12 87 SER A O 1
ATOM 706 N N . ASN A 1 88 ? -1.506 -5.490 -18.457 1.00 96.69 88 ASN A N 1
ATOM 707 C CA . ASN A 1 88 ? -2.391 -6.317 -19.286 1.00 96.69 88 ASN A CA 1
ATOM 708 C C . ASN A 1 88 ? -1.690 -6.849 -20.558 1.00 96.69 88 ASN A C 1
ATOM 710 O O . ASN A 1 88 ? -2.248 -6.818 -21.653 1.00 96.69 88 ASN A O 1
ATOM 714 N N . ASN A 1 89 ? -0.437 -7.286 -20.436 1.00 95.38 89 ASN A N 1
ATOM 715 C CA . ASN A 1 89 ? 0.332 -7.908 -21.517 1.00 95.38 89 ASN A CA 1
ATOM 716 C C . ASN A 1 89 ? 0.711 -9.355 -21.130 1.00 95.38 89 ASN A C 1
ATOM 718 O O . ASN A 1 89 ? 0.171 -9.925 -20.186 1.00 95.38 89 ASN A O 1
ATOM 722 N N . ASN A 1 90 ? 1.624 -9.974 -21.879 1.00 95.75 90 ASN A N 1
ATOM 723 C CA . ASN A 1 90 ? 2.048 -11.364 -21.713 1.00 95.75 90 ASN A CA 1
ATOM 724 C C . ASN A 1 90 ? 3.529 -11.476 -21.296 1.00 95.75 90 ASN A C 1
ATOM 726 O O . ASN A 1 90 ? 4.209 -12.428 -21.694 1.00 95.75 90 ASN A O 1
ATOM 730 N N . PHE A 1 91 ? 4.063 -10.506 -20.543 1.00 96.44 91 PHE A N 1
ATOM 731 C CA . PHE A 1 91 ? 5.437 -10.580 -20.031 1.00 96.44 91 PHE A CA 1
ATOM 732 C C . PHE A 1 91 ? 5.555 -11.712 -19.008 1.00 96.44 91 PHE A C 1
ATOM 734 O O . PHE A 1 91 ? 4.726 -11.806 -18.107 1.00 96.44 91 PHE A O 1
ATOM 741 N N . ASN A 1 92 ? 6.577 -12.564 -19.134 1.00 96.44 92 ASN A N 1
ATOM 742 C CA . ASN A 1 92 ? 6.804 -13.678 -18.201 1.00 96.44 92 ASN A CA 1
ATOM 743 C C . ASN A 1 92 ? 7.865 -13.337 -17.151 1.00 96.44 92 ASN A C 1
ATOM 745 O O . ASN A 1 92 ? 7.985 -14.014 -16.136 1.00 96.44 92 ASN A O 1
ATOM 749 N N . SER A 1 93 ? 8.667 -12.304 -17.383 1.00 95.31 93 SER A N 1
ATOM 750 C CA . SER A 1 93 ? 9.732 -11.871 -16.485 1.00 95.31 93 SER A CA 1
ATOM 751 C C . SER A 1 93 ? 9.928 -10.367 -16.593 1.00 95.31 93 SER A C 1
ATOM 753 O O . SER A 1 93 ? 9.594 -9.766 -17.612 1.00 95.31 93 SER A O 1
ATOM 755 N N . ILE A 1 94 ? 10.461 -9.743 -15.540 1.00 95.50 94 ILE A N 1
ATOM 756 C CA . ILE A 1 94 ? 10.852 -8.333 -15.607 1.00 95.50 94 ILE A CA 1
ATOM 757 C C . ILE A 1 94 ? 12.146 -8.267 -16.426 1.00 95.50 94 ILE A C 1
ATOM 759 O O . ILE A 1 94 ? 13.155 -8.812 -15.978 1.00 95.50 94 ILE A O 1
ATOM 763 N N . PRO A 1 95 ? 12.159 -7.643 -17.616 1.00 93.94 95 PRO A N 1
ATOM 764 C CA . PRO A 1 95 ? 13.339 -7.698 -18.468 1.00 93.94 95 PRO A CA 1
ATOM 765 C C . PRO A 1 95 ? 14.478 -6.819 -17.936 1.00 93.94 95 PRO A C 1
ATOM 767 O O . PRO A 1 95 ? 14.251 -5.660 -17.599 1.00 93.94 95 PRO A O 1
ATOM 770 N N . ASP A 1 96 ? 15.723 -7.305 -17.978 1.00 93.44 96 ASP A N 1
ATOM 771 C CA . ASP A 1 96 ? 16.900 -6.579 -17.453 1.00 93.44 96 ASP A CA 1
ATOM 772 C C . ASP A 1 96 ? 17.079 -5.166 -18.026 1.00 93.44 96 ASP A C 1
ATOM 774 O O . ASP A 1 96 ? 17.584 -4.260 -17.359 1.00 93.44 96 ASP A O 1
ATOM 778 N N . TRP A 1 97 ? 16.660 -4.954 -19.278 1.00 93.44 97 TRP A N 1
ATOM 779 C CA . TRP A 1 97 ? 16.756 -3.647 -19.921 1.00 93.44 97 TRP A CA 1
ATOM 780 C C . TRP A 1 97 ? 15.927 -2.575 -19.212 1.00 93.44 97 TRP A C 1
ATOM 782 O O . TRP A 1 97 ? 16.264 -1.394 -19.305 1.00 93.44 97 TRP A O 1
ATOM 792 N N . LEU A 1 98 ? 14.884 -2.964 -18.478 1.00 95.69 98 LEU A N 1
ATOM 793 C CA . LEU A 1 98 ? 14.030 -2.045 -17.740 1.00 95.69 98 LEU A CA 1
ATOM 794 C C . LEU A 1 98 ? 14.843 -1.275 -16.696 1.00 95.69 98 LEU A C 1
ATOM 796 O O . LEU A 1 98 ? 14.701 -0.062 -16.581 1.00 95.69 98 LEU A O 1
ATOM 800 N N . TYR A 1 99 ? 15.773 -1.949 -16.011 1.00 95.69 99 TYR A N 1
ATOM 801 C CA . TYR A 1 99 ? 16.616 -1.359 -14.964 1.00 95.69 99 TYR A CA 1
ATOM 802 C C . TYR A 1 99 ? 17.588 -0.282 -15.481 1.00 95.69 99 TYR A C 1
ATOM 804 O O . TYR A 1 99 ? 18.205 0.438 -14.693 1.00 95.69 99 TYR A O 1
ATOM 812 N N . SER A 1 100 ? 17.729 -0.151 -16.804 1.00 94.31 100 SER A N 1
ATOM 813 C CA . SER A 1 100 ? 18.538 0.891 -17.444 1.00 94.31 100 SER A CA 1
ATOM 814 C C . SER A 1 100 ? 17.795 2.222 -17.637 1.00 94.31 100 SER A C 1
ATOM 816 O O . SER A 1 100 ? 18.444 3.257 -17.811 1.00 94.31 100 SER A O 1
ATOM 818 N N . LEU A 1 101 ? 16.460 2.229 -17.537 1.00 94.19 101 LEU A N 1
ATOM 819 C CA . LEU A 1 101 ? 15.606 3.399 -17.771 1.00 94.19 101 LEU A CA 1
ATOM 820 C C . LEU A 1 101 ? 15.550 4.317 -16.539 1.00 94.19 101 LEU A C 1
ATOM 822 O O . LEU A 1 101 ? 14.508 4.535 -15.934 1.00 94.19 101 LEU A O 1
ATOM 826 N N . LYS A 1 102 ? 16.693 4.878 -16.137 1.00 94.12 102 LYS A N 1
ATOM 827 C CA . LYS A 1 102 ? 16.845 5.638 -14.875 1.00 94.12 102 LYS A CA 1
ATOM 828 C C . LYS A 1 102 ? 15.993 6.914 -14.777 1.00 94.12 102 LYS A C 1
ATOM 830 O O . LYS A 1 102 ? 15.832 7.460 -13.682 1.00 94.12 102 LYS A O 1
ATOM 835 N N . GLY A 1 103 ? 15.492 7.409 -15.909 1.00 95.44 103 GLY A N 1
ATOM 836 C CA . GLY A 1 103 ? 14.570 8.546 -15.979 1.00 95.44 103 GLY A CA 1
ATOM 837 C C . GLY A 1 103 ? 13.124 8.195 -15.625 1.00 95.44 103 GLY A C 1
ATOM 838 O O . GLY A 1 103 ? 12.327 9.108 -15.418 1.00 95.44 103 GLY A O 1
ATOM 839 N N . LEU A 1 104 ? 12.801 6.901 -15.516 1.00 97.69 104 LEU A N 1
ATOM 840 C CA . LEU A 1 104 ? 11.439 6.425 -15.336 1.00 97.69 104 LEU A CA 1
ATOM 841 C C . LEU A 1 104 ? 10.870 6.865 -13.986 1.00 97.69 104 LEU A C 1
ATOM 843 O O . LEU A 1 104 ? 11.491 6.685 -12.939 1.00 97.69 104 LEU A O 1
ATOM 847 N N . GLN A 1 105 ? 9.684 7.459 -14.035 1.00 98.50 105 GLN A N 1
ATOM 848 C CA . GLN A 1 105 ? 8.941 7.985 -12.893 1.00 98.50 105 GLN A CA 1
ATOM 849 C C . GLN A 1 105 ? 7.709 7.136 -12.600 1.00 98.50 105 GLN A C 1
ATOM 851 O O . GLN A 1 105 ? 7.408 6.873 -11.441 1.00 98.50 105 GLN A O 1
ATOM 856 N N . PHE A 1 106 ? 7.040 6.666 -13.648 1.00 98.75 106 PHE A N 1
ATOM 857 C CA . PHE A 1 106 ? 5.887 5.788 -13.557 1.00 98.75 106 PHE A CA 1
ATOM 858 C C . PHE A 1 106 ? 6.166 4.495 -14.316 1.00 98.75 106 PHE A C 1
ATOM 860 O O . PHE A 1 106 ? 6.530 4.535 -15.495 1.00 98.75 106 PHE A O 1
ATOM 867 N N . LEU A 1 107 ? 5.964 3.369 -13.640 1.00 98.69 107 LEU A N 1
ATOM 868 C CA . LEU A 1 107 ? 5.988 2.045 -14.238 1.00 98.69 107 LEU A CA 1
ATOM 869 C C . LEU A 1 107 ? 4.768 1.244 -13.787 1.00 98.69 107 LEU A C 1
ATOM 871 O O . LEU A 1 107 ? 4.618 0.975 -12.596 1.00 98.69 107 LEU A O 1
ATOM 875 N N . ASP A 1 108 ? 3.959 0.810 -14.747 1.00 98.81 108 ASP A N 1
ATOM 876 C CA . ASP A 1 108 ? 2.871 -0.142 -14.530 1.00 98.81 108 ASP A CA 1
ATOM 877 C C . ASP A 1 108 ? 3.134 -1.409 -15.355 1.00 98.81 108 ASP A C 1
ATOM 879 O O . ASP A 1 108 ? 3.262 -1.360 -16.577 1.00 98.81 108 ASP A O 1
ATOM 883 N N . MET A 1 109 ? 3.262 -2.550 -14.682 1.00 98.44 109 MET A N 1
ATOM 884 C CA . MET A 1 109 ? 3.335 -3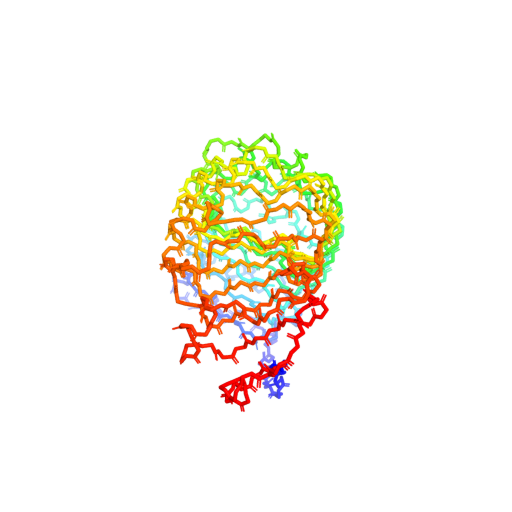.876 -15.299 1.00 98.44 109 MET A CA 1
ATOM 885 C C . MET A 1 109 ? 2.288 -4.829 -14.710 1.00 98.44 109 MET A C 1
ATOM 887 O O . MET A 1 109 ? 2.462 -6.053 -14.763 1.00 98.44 109 MET A O 1
ATOM 891 N N . ARG A 1 110 ? 1.199 -4.302 -14.136 1.00 98.69 110 ARG A N 1
ATOM 892 C CA . ARG A 1 110 ? 0.171 -5.140 -13.516 1.00 98.69 110 ARG A CA 1
ATOM 893 C C . ARG A 1 110 ? -0.510 -6.065 -14.516 1.00 98.69 110 ARG A C 1
ATOM 895 O O . ARG A 1 110 ? -0.580 -5.755 -15.708 1.00 98.69 110 ARG A O 1
ATOM 902 N N . ASN A 1 111 ? -1.072 -7.162 -14.023 1.00 98.44 111 ASN A N 1
ATOM 903 C CA . ASN A 1 111 ? -1.810 -8.128 -14.840 1.00 98.44 111 ASN A CA 1
ATOM 904 C C . ASN A 1 111 ? -0.977 -8.623 -16.040 1.00 98.44 111 ASN A C 1
ATOM 906 O O . ASN A 1 111 ? -1.351 -8.456 -17.200 1.00 98.44 111 ASN A O 1
ATOM 910 N N . ASN A 1 112 ? 0.204 -9.158 -15.742 1.00 98.44 112 ASN A N 1
ATOM 911 C CA . ASN A 1 112 ? 1.072 -9.882 -16.670 1.00 98.44 112 ASN A CA 1
ATOM 912 C C . ASN A 1 112 ? 1.300 -11.304 -16.111 1.00 98.44 112 ASN A C 1
ATOM 914 O O . ASN A 1 112 ? 0.666 -11.713 -15.141 1.00 98.44 112 ASN A O 1
ATOM 918 N N . ASN A 1 113 ? 2.221 -12.071 -16.700 1.00 98.00 113 ASN A N 1
ATOM 919 C CA . ASN A 1 113 ? 2.630 -13.388 -16.200 1.00 98.00 113 ASN A CA 1
ATOM 920 C C . ASN A 1 113 ? 4.002 -13.326 -15.498 1.00 98.00 113 ASN A C 1
ATOM 922 O O . ASN A 1 113 ? 4.753 -14.302 -15.535 1.00 98.00 113 ASN A O 1
ATOM 926 N N . LEU A 1 114 ? 4.376 -12.177 -14.911 1.00 98.38 114 LEU A N 1
ATOM 927 C CA . LEU A 1 114 ? 5.719 -11.972 -14.357 1.00 98.38 114 LEU A CA 1
ATOM 928 C C . LEU A 1 114 ? 5.987 -12.979 -13.238 1.00 98.38 114 LEU A C 1
ATOM 930 O O . LEU A 1 114 ? 5.274 -12.993 -12.239 1.00 98.38 114 LEU A O 1
ATOM 934 N N . GLN A 1 115 ? 7.031 -13.791 -13.383 1.00 97.50 115 GLN A N 1
ATOM 935 C CA . GLN A 1 115 ? 7.404 -14.830 -12.424 1.00 97.50 115 GLN A CA 1
ATOM 936 C C . GLN A 1 115 ? 8.847 -14.663 -11.924 1.00 97.50 115 GLN A C 1
ATOM 938 O O . GLN A 1 115 ? 9.625 -13.862 -12.444 1.00 97.50 115 GLN A O 1
ATOM 943 N N . GLY A 1 116 ? 9.231 -15.475 -10.935 1.00 96.88 116 GLY A N 1
ATOM 944 C CA . GLY A 1 116 ? 10.564 -15.426 -10.327 1.00 96.88 116 GLY A CA 1
ATOM 945 C C . GLY A 1 116 ? 10.689 -14.319 -9.281 1.00 96.88 116 GLY A C 1
ATOM 946 O O . GLY A 1 116 ? 9.685 -13.774 -8.830 1.00 96.88 116 GLY A O 1
ATOM 947 N N . SER A 1 117 ? 11.915 -14.030 -8.844 1.00 97.25 117 SER A N 1
ATOM 948 C CA . SER A 1 117 ? 12.184 -13.002 -7.834 1.00 97.25 117 SER A CA 1
ATOM 949 C C . SER A 1 117 ? 12.417 -11.628 -8.445 1.00 97.25 117 SER A C 1
ATOM 951 O O . SER A 1 117 ? 13.110 -11.512 -9.456 1.00 97.25 117 SER A O 1
ATOM 953 N N . LEU A 1 118 ? 11.929 -10.579 -7.783 1.00 97.38 118 LEU A N 1
ATOM 954 C CA . LEU A 1 118 ? 12.243 -9.201 -8.155 1.00 97.38 118 LEU A CA 1
ATOM 955 C C . LEU A 1 118 ? 13.736 -8.917 -7.910 1.00 97.38 118 LEU A C 1
ATOM 957 O O . LEU A 1 118 ? 14.220 -9.062 -6.789 1.00 97.38 118 LEU A O 1
ATOM 961 N N . SER A 1 119 ? 14.480 -8.517 -8.947 1.00 97.25 119 SER A N 1
ATOM 962 C CA . SER A 1 119 ? 15.900 -8.164 -8.802 1.00 97.25 119 SER A CA 1
ATOM 963 C C . SER A 1 119 ? 16.077 -6.894 -7.966 1.00 97.25 119 SER A C 1
ATOM 965 O O . SER A 1 119 ? 15.302 -5.941 -8.077 1.00 97.25 119 SER A O 1
ATOM 967 N N . ASN A 1 120 ? 17.165 -6.829 -7.192 1.00 97.25 120 ASN A N 1
ATOM 968 C CA . ASN A 1 120 ? 17.566 -5.608 -6.492 1.00 97.25 120 ASN A CA 1
ATOM 969 C C . ASN A 1 120 ? 17.956 -4.469 -7.457 1.00 97.25 120 ASN A C 1
ATOM 971 O O . ASN A 1 120 ? 17.995 -3.313 -7.042 1.00 97.25 120 ASN A O 1
ATOM 975 N N . ASP A 1 121 ? 18.182 -4.761 -8.742 1.00 98.19 121 ASP A N 1
ATOM 976 C CA . ASP A 1 121 ? 18.440 -3.751 -9.778 1.00 98.19 121 ASP A CA 1
ATOM 977 C C . ASP A 1 121 ? 17.266 -2.793 -10.007 1.00 98.19 121 ASP A C 1
ATOM 979 O O . ASP A 1 121 ? 17.469 -1.706 -10.550 1.00 98.19 121 ASP A O 1
ATOM 983 N N . ILE A 1 122 ? 16.061 -3.117 -9.519 1.00 97.88 122 ILE A N 1
ATOM 984 C CA . ILE A 1 122 ? 14.940 -2.166 -9.464 1.00 97.88 122 ILE A CA 1
ATOM 985 C C . ILE A 1 122 ? 15.327 -0.869 -8.731 1.00 97.88 122 ILE A C 1
ATOM 987 O O . ILE A 1 122 ? 14.854 0.213 -9.070 1.00 97.88 122 ILE A O 1
ATOM 991 N N . ALA A 1 123 ? 16.269 -0.954 -7.786 1.00 97.12 123 ALA A N 1
ATOM 992 C CA . ALA A 1 123 ? 16.804 0.179 -7.042 1.00 97.12 123 ALA A CA 1
ATOM 993 C C . ALA A 1 123 ? 17.631 1.157 -7.900 1.00 97.12 123 ALA A C 1
ATOM 9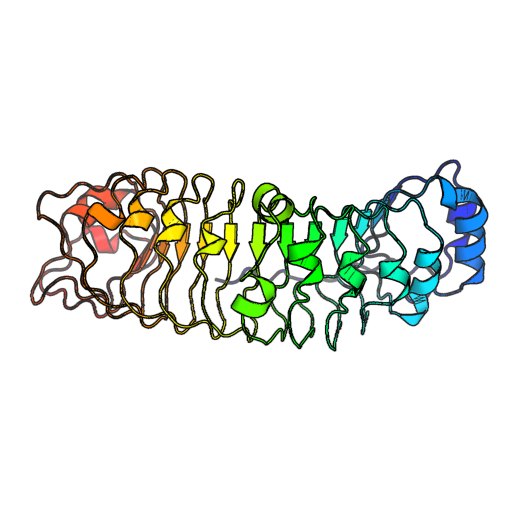95 O O . ALA A 1 123 ? 17.968 2.243 -7.430 1.00 97.12 123 ALA A O 1
ATOM 996 N N . ASN A 1 124 ? 17.956 0.799 -9.149 1.00 97.69 124 ASN A N 1
ATOM 997 C CA . ASN A 1 124 ? 18.592 1.702 -10.111 1.00 97.69 124 ASN A CA 1
ATOM 998 C C . ASN A 1 124 ? 17.618 2.755 -10.659 1.00 97.69 124 ASN A C 1
ATOM 1000 O O . ASN A 1 124 ? 18.060 3.788 -11.170 1.00 97.69 124 ASN A O 1
ATOM 1004 N N . LEU A 1 125 ? 16.308 2.521 -10.546 1.00 97.75 125 LEU A N 1
ATOM 1005 C CA . LEU A 1 125 ? 15.252 3.395 -11.053 1.00 97.75 125 LEU A CA 1
ATOM 1006 C C . LEU A 1 125 ? 14.900 4.490 -10.036 1.00 97.75 125 LEU A C 1
ATOM 1008 O O . LEU A 1 125 ? 13.758 4.650 -9.620 1.00 97.75 125 LEU A O 1
ATOM 1012 N N . THR A 1 126 ? 15.903 5.261 -9.618 1.00 97.62 126 THR A N 1
ATOM 1013 C CA . THR A 1 126 ? 15.803 6.245 -8.521 1.00 97.62 126 THR A CA 1
ATOM 1014 C C . THR A 1 126 ? 14.858 7.421 -8.797 1.00 97.62 126 THR A C 1
ATOM 1016 O O . THR A 1 126 ? 14.570 8.205 -7.890 1.00 97.62 126 THR A O 1
ATOM 1019 N N . SER A 1 127 ? 14.373 7.561 -10.034 1.00 98.38 127 SER A N 1
ATOM 1020 C CA . SER A 1 127 ? 13.362 8.552 -10.408 1.00 98.38 127 SER A CA 1
ATOM 1021 C C . SER A 1 127 ? 11.924 8.083 -10.171 1.00 98.38 127 SER A C 1
ATOM 1023 O O . SER A 1 127 ? 11.032 8.931 -10.234 1.00 98.38 127 SER A O 1
ATOM 1025 N N . LEU A 1 128 ? 11.701 6.794 -9.874 1.00 98.62 128 LEU A N 1
ATOM 1026 C CA . LEU A 1 128 ? 10.363 6.233 -9.705 1.00 98.62 128 LEU A CA 1
ATOM 1027 C C . LEU A 1 128 ? 9.609 6.905 -8.560 1.00 98.62 128 LEU A C 1
ATOM 1029 O O . LEU A 1 128 ? 10.094 6.979 -7.430 1.00 98.62 128 LEU A O 1
ATOM 1033 N N . ASN A 1 129 ? 8.393 7.334 -8.881 1.00 98.56 129 ASN A N 1
ATOM 1034 C CA . ASN A 1 129 ? 7.367 7.742 -7.936 1.00 98.56 129 ASN A CA 1
ATOM 1035 C C . ASN A 1 129 ? 6.232 6.717 -7.830 1.00 98.56 129 ASN A C 1
ATOM 1037 O O . ASN A 1 129 ? 5.615 6.616 -6.775 1.00 98.56 129 ASN A O 1
ATOM 1041 N N . THR A 1 130 ? 5.981 5.936 -8.882 1.00 98.94 130 THR A N 1
ATOM 1042 C CA . THR A 1 130 ? 4.917 4.933 -8.915 1.00 98.94 130 THR A CA 1
ATOM 1043 C C . THR A 1 130 ? 5.442 3.655 -9.541 1.00 98.94 130 THR A C 1
ATOM 1045 O O . THR A 1 130 ? 5.970 3.680 -10.655 1.00 98.94 130 THR A O 1
ATOM 1048 N N . LEU A 1 131 ? 5.273 2.547 -8.825 1.00 98.88 131 LEU A N 1
ATOM 1049 C CA . LEU A 1 131 ? 5.588 1.210 -9.304 1.00 98.88 131 LEU A CA 1
ATOM 1050 C C . LEU A 1 131 ? 4.414 0.272 -9.014 1.00 98.88 131 LEU A C 1
ATOM 1052 O O . LEU A 1 131 ? 4.127 -0.020 -7.851 1.00 98.88 131 LEU A O 1
ATOM 1056 N N . ASP A 1 132 ? 3.774 -0.213 -10.075 1.00 98.94 132 ASP A N 1
ATOM 1057 C CA . ASP A 1 132 ? 2.703 -1.205 -10.003 1.00 98.94 132 ASP A CA 1
ATOM 1058 C C . ASP A 1 132 ? 3.143 -2.521 -10.653 1.00 98.94 132 ASP A C 1
ATOM 1060 O O . ASP A 1 132 ? 3.414 -2.594 -11.852 1.00 98.94 132 ASP A O 1
ATOM 1064 N N . LEU A 1 133 ? 3.255 -3.560 -9.826 1.00 98.88 133 LEU A N 1
ATOM 1065 C CA . LEU A 1 133 ? 3.555 -4.939 -10.214 1.00 98.88 133 LEU A CA 1
ATOM 1066 C C . LEU A 1 133 ? 2.420 -5.888 -9.796 1.00 98.88 133 LEU A C 1
ATOM 1068 O O . LEU A 1 133 ? 2.620 -7.105 -9.756 1.00 98.88 133 LEU A O 1
ATOM 1072 N N . SER A 1 134 ? 1.248 -5.354 -9.447 1.00 98.94 134 SER A N 1
ATOM 1073 C CA . SER A 1 134 ? 0.134 -6.135 -8.914 1.00 98.94 134 SER A CA 1
ATOM 1074 C C . SER A 1 134 ? -0.395 -7.167 -9.916 1.00 98.94 134 SER A C 1
ATOM 1076 O O . SER A 1 134 ? -0.157 -7.060 -11.120 1.00 98.94 134 SER A O 1
ATOM 1078 N N . TRP A 1 135 ? -1.110 -8.189 -9.442 1.00 98.81 135 TRP A N 1
ATOM 1079 C CA . TRP A 1 135 ? -1.697 -9.229 -10.302 1.00 98.81 135 TRP A CA 1
ATOM 1080 C C . TRP A 1 135 ? -0.656 -9.916 -11.202 1.00 98.81 135 TRP A C 1
ATOM 1082 O O . TRP A 1 135 ? -0.741 -9.880 -12.427 1.00 98.81 135 TRP A O 1
ATOM 1092 N N . ASN A 1 136 ? 0.359 -10.511 -10.588 1.00 98.81 136 ASN A N 1
ATOM 1093 C CA . ASN A 1 136 ? 1.420 -11.246 -11.274 1.00 98.81 136 ASN A CA 1
ATOM 1094 C C . ASN A 1 136 ? 1.749 -12.531 -10.486 1.00 98.81 136 ASN A C 1
ATOM 1096 O O . ASN A 1 136 ? 1.003 -12.965 -9.605 1.00 98.81 136 ASN A O 1
ATOM 1100 N N . HIS A 1 137 ? 2.859 -13.189 -10.811 1.00 98.62 137 HIS A N 1
ATOM 1101 C CA . HIS A 1 137 ? 3.336 -14.401 -10.142 1.00 98.62 137 HIS A CA 1
ATOM 1102 C C . HIS A 1 137 ? 4.720 -14.213 -9.501 1.00 98.62 137 HIS A C 1
ATOM 1104 O O . HIS A 1 137 ? 5.435 -15.198 -9.277 1.00 98.62 137 HIS A O 1
ATOM 1110 N N . LEU A 1 138 ? 5.110 -12.967 -9.200 1.00 98.69 138 LEU A N 1
ATOM 1111 C CA . LEU A 1 138 ? 6.404 -12.647 -8.597 1.00 98.69 138 LEU A CA 1
ATOM 1112 C C . LEU A 1 138 ? 6.513 -13.294 -7.218 1.00 98.69 138 LEU A C 1
ATOM 1114 O O . LEU A 1 138 ? 5.532 -13.417 -6.496 1.00 98.69 138 LEU A O 1
ATOM 1118 N N . SER A 1 139 ? 7.709 -13.742 -6.863 1.00 98.38 139 SER A N 1
ATOM 1119 C CA . SER A 1 139 ? 7.977 -14.547 -5.671 1.00 98.38 139 SER A CA 1
ATOM 1120 C C . SER A 1 139 ? 9.274 -14.122 -4.987 1.00 98.38 139 SER A C 1
ATOM 1122 O O . SER A 1 139 ? 9.953 -13.199 -5.433 1.00 98.38 139 SER A O 1
ATOM 1124 N N . GLY A 1 140 ? 9.635 -14.789 -3.891 1.00 97.44 140 GLY A N 1
ATOM 1125 C CA . GLY A 1 140 ? 10.813 -14.422 -3.106 1.00 97.44 140 GLY A CA 1
ATOM 1126 C C . GLY A 1 140 ? 10.610 -13.125 -2.322 1.00 97.44 140 GLY A C 1
ATOM 1127 O O . GLY A 1 140 ? 9.484 -12.665 -2.151 1.00 97.44 140 GLY A O 1
ATOM 1128 N N . GLU A 1 141 ? 11.703 -12.570 -1.806 1.00 97.50 141 GLU A N 1
ATOM 1129 C CA . GLU A 1 141 ? 11.672 -11.398 -0.926 1.00 97.50 141 GLU A CA 1
ATOM 1130 C C . GLU A 1 141 ? 11.559 -10.085 -1.708 1.00 97.50 141 GLU A C 1
ATOM 1132 O O . GLU A 1 141 ? 12.097 -9.947 -2.808 1.00 97.50 141 GLU A O 1
ATOM 1137 N N . ILE A 1 142 ? 10.925 -9.079 -1.101 1.00 98.06 142 ILE A N 1
ATOM 1138 C CA . ILE A 1 142 ? 10.942 -7.706 -1.617 1.00 98.06 142 ILE A CA 1
ATOM 1139 C C . ILE A 1 142 ? 12.360 -7.127 -1.418 1.00 98.06 142 ILE A C 1
ATOM 1141 O O . ILE A 1 142 ? 12.821 -7.040 -0.275 1.00 98.06 142 ILE A O 1
ATOM 1145 N N . PRO A 1 143 ? 13.079 -6.691 -2.469 1.00 97.12 143 PRO A N 1
ATOM 1146 C CA . PRO A 1 143 ? 14.458 -6.230 -2.321 1.00 97.12 143 PRO A CA 1
ATOM 1147 C C . PRO A 1 143 ? 14.583 -4.964 -1.468 1.00 97.12 143 PRO A C 1
ATOM 1149 O O . PRO A 1 143 ? 13.928 -3.954 -1.729 1.00 97.12 143 PRO A O 1
ATOM 1152 N N . ARG A 1 144 ? 15.516 -4.970 -0.504 1.00 96.56 144 ARG A N 1
ATOM 1153 C CA . ARG A 1 144 ? 15.843 -3.802 0.344 1.00 96.56 144 ARG A CA 1
ATOM 1154 C C . ARG A 1 144 ? 16.260 -2.567 -0.447 1.00 96.56 144 ARG A C 1
ATOM 1156 O O . ARG A 1 144 ? 16.119 -1.456 0.046 1.00 96.56 144 ARG A O 1
ATOM 1163 N N . GLY A 1 145 ? 16.767 -2.736 -1.667 1.00 97.94 145 GLY A N 1
ATOM 1164 C CA . GLY A 1 145 ? 17.095 -1.612 -2.534 1.00 97.94 145 GLY A CA 1
ATOM 1165 C C . GLY A 1 145 ? 15.906 -0.676 -2.790 1.00 97.94 145 GLY A C 1
ATOM 1166 O O . GLY A 1 145 ? 16.125 0.525 -2.923 1.00 97.94 145 GLY A O 1
ATOM 1167 N N . ILE A 1 146 ? 14.665 -1.186 -2.777 1.00 98.19 146 ILE A N 1
ATOM 1168 C CA . ILE A 1 146 ? 13.447 -0.365 -2.898 1.00 98.19 146 ILE A CA 1
ATOM 1169 C C . ILE A 1 146 ? 13.363 0.626 -1.735 1.00 98.19 146 ILE A C 1
ATOM 1171 O O . ILE A 1 146 ? 13.327 1.835 -1.950 1.00 98.19 146 ILE A O 1
ATOM 1175 N N . THR A 1 147 ? 13.397 0.114 -0.505 1.00 97.81 147 THR A N 1
ATOM 1176 C CA . THR A 1 147 ? 13.227 0.910 0.719 1.00 97.81 147 THR A CA 1
ATOM 1177 C C . THR A 1 147 ? 14.482 1.686 1.122 1.00 97.81 147 THR A C 1
ATOM 1179 O O . THR A 1 147 ? 14.402 2.620 1.919 1.00 97.81 147 THR A O 1
ATOM 1182 N N . ALA A 1 148 ? 15.645 1.331 0.568 1.00 97.88 148 ALA A N 1
ATOM 1183 C CA . ALA A 1 148 ? 16.901 2.037 0.785 1.00 97.88 148 ALA A CA 1
ATOM 1184 C C . ALA A 1 148 ? 17.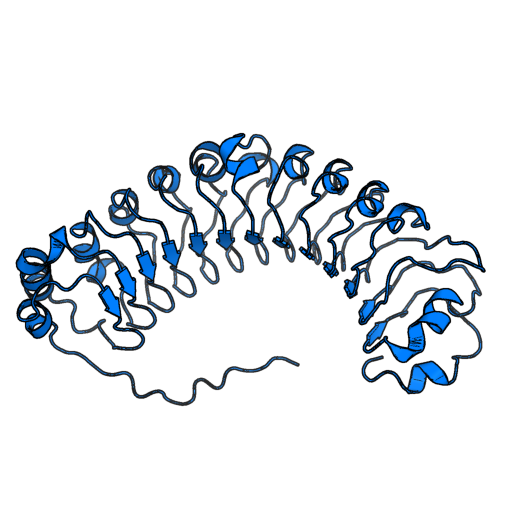111 3.195 -0.205 1.00 97.88 148 ALA A C 1
ATOM 1186 O O . ALA A 1 148 ? 17.514 4.280 0.219 1.00 97.88 148 ALA A O 1
ATOM 1187 N N . ASN A 1 149 ? 16.830 2.995 -1.501 1.00 97.94 149 ASN A N 1
ATOM 1188 C CA . ASN A 1 149 ? 17.317 3.891 -2.559 1.00 97.94 149 ASN A CA 1
ATOM 1189 C C . ASN A 1 149 ? 16.223 4.673 -3.303 1.00 97.94 149 ASN A C 1
ATOM 1191 O O . ASN A 1 149 ? 16.536 5.703 -3.906 1.00 97.94 149 ASN A O 1
ATOM 1195 N N . LEU A 1 150 ? 14.961 4.223 -3.308 1.00 98.25 150 LEU A N 1
ATOM 1196 C CA . LEU A 1 150 ? 13.900 4.856 -4.106 1.00 98.25 150 LEU A CA 1
ATOM 1197 C C . LEU A 1 150 ? 13.271 6.049 -3.372 1.00 98.25 150 LEU A C 1
ATOM 1199 O O . LEU A 1 150 ? 12.111 6.040 -2.979 1.00 98.25 150 LEU A O 1
ATOM 1203 N N . CYS A 1 151 ? 14.058 7.112 -3.212 1.00 98.06 151 CYS A N 1
ATOM 1204 C CA . CYS A 1 151 ? 13.717 8.309 -2.436 1.00 98.06 151 CYS A CA 1
ATOM 1205 C C . CYS A 1 151 ? 12.547 9.158 -2.960 1.00 98.06 151 CYS A C 1
ATOM 1207 O O . CYS A 1 151 ? 12.165 10.121 -2.298 1.00 98.06 151 CYS A O 1
ATOM 1209 N N . LYS A 1 152 ? 12.042 8.880 -4.166 1.00 98.56 152 LYS A N 1
ATOM 1210 C CA . LYS A 1 152 ? 10.896 9.586 -4.760 1.00 98.56 152 LYS A CA 1
ATOM 1211 C C . LYS A 1 152 ? 9.622 8.747 -4.758 1.00 98.56 152 LYS A C 1
ATOM 1213 O O . LYS A 1 152 ? 8.615 9.216 -5.276 1.00 98.56 152 LYS A O 1
ATOM 1218 N N . MET A 1 153 ? 9.678 7.527 -4.222 1.00 98.62 153 MET A N 1
ATOM 1219 C CA . MET A 1 153 ? 8.569 6.588 -4.278 1.00 98.62 153 MET A CA 1
ATOM 1220 C C . MET A 1 153 ? 7.380 7.126 -3.486 1.00 98.62 153 MET A C 1
ATOM 1222 O O . MET A 1 153 ? 7.480 7.331 -2.285 1.00 98.62 153 MET A O 1
ATOM 1226 N N . GLN A 1 154 ? 6.254 7.315 -4.162 1.00 98.88 154 GLN A N 1
ATOM 1227 C CA . GLN A 1 154 ? 4.988 7.727 -3.564 1.00 98.88 154 GLN A CA 1
ATOM 1228 C C . GLN A 1 154 ? 4.021 6.549 -3.489 1.00 98.88 154 GLN A C 1
ATOM 1230 O O . GLN A 1 154 ? 3.317 6.405 -2.493 1.00 98.88 154 GLN A O 1
ATOM 1235 N N . LYS A 1 155 ? 3.995 5.687 -4.513 1.00 98.94 155 LYS A N 1
ATOM 1236 C CA . LYS A 1 155 ? 3.007 4.611 -4.623 1.00 98.94 155 LYS A CA 1
ATOM 1237 C C . LYS A 1 155 ? 3.642 3.287 -5.027 1.00 98.94 155 LYS A C 1
ATOM 1239 O O . LYS A 1 155 ? 4.264 3.188 -6.084 1.00 98.94 155 LYS A O 1
ATOM 1244 N N . LEU A 1 156 ? 3.446 2.271 -4.194 1.00 98.81 156 LEU A N 1
ATOM 1245 C CA . LEU A 1 156 ? 3.975 0.928 -4.398 1.00 98.81 156 LEU A CA 1
ATOM 1246 C C . LEU A 1 156 ? 2.833 -0.096 -4.339 1.00 98.81 156 LEU A C 1
ATOM 1248 O O . LEU A 1 156 ? 2.241 -0.283 -3.276 1.00 98.81 156 LEU A O 1
ATOM 1252 N N . TYR A 1 157 ? 2.543 -0.749 -5.467 1.00 98.94 157 TYR A N 1
ATOM 1253 C CA . TYR A 1 157 ? 1.447 -1.718 -5.612 1.00 98.94 157 TYR A CA 1
ATOM 1254 C C . TYR A 1 157 ? 1.983 -3.098 -5.987 1.00 98.94 157 TYR A C 1
ATOM 1256 O O . TYR A 1 157 ? 2.273 -3.368 -7.151 1.00 98.94 157 TYR A O 1
ATOM 1264 N N . PHE A 1 158 ? 2.145 -3.980 -5.005 1.00 98.81 158 PHE A N 1
ATOM 1265 C CA . PHE A 1 158 ? 2.667 -5.343 -5.178 1.00 98.81 158 PHE A CA 1
ATOM 1266 C C . PHE A 1 158 ? 1.610 -6.416 -4.886 1.00 98.81 158 PHE A C 1
ATOM 1268 O O . PHE A 1 158 ? 1.945 -7.600 -4.768 1.00 98.81 158 PHE A O 1
ATOM 1275 N N . SER A 1 159 ? 0.341 -6.028 -4.764 1.00 98.94 159 SER A N 1
ATOM 1276 C CA . SER A 1 159 ? -0.717 -6.949 -4.373 1.00 98.94 159 SER A CA 1
ATOM 1277 C C . SER A 1 159 ? -0.938 -8.089 -5.357 1.00 98.94 159 SER A C 1
ATOM 1279 O O . SER A 1 159 ? -0.634 -7.971 -6.545 1.00 98.94 159 SER A O 1
ATOM 1281 N N . ARG A 1 160 ? -1.483 -9.207 -4.869 1.00 98.81 160 ARG A N 1
ATOM 1282 C CA . ARG A 1 160 ? -1.839 -10.372 -5.698 1.00 98.81 160 ARG A CA 1
ATOM 1283 C C . ARG A 1 160 ? -0.637 -10.922 -6.456 1.00 98.81 160 ARG A C 1
ATOM 1285 O O . ARG A 1 160 ? -0.613 -10.978 -7.686 1.00 98.81 160 ARG A O 1
ATOM 1292 N N . ASN A 1 16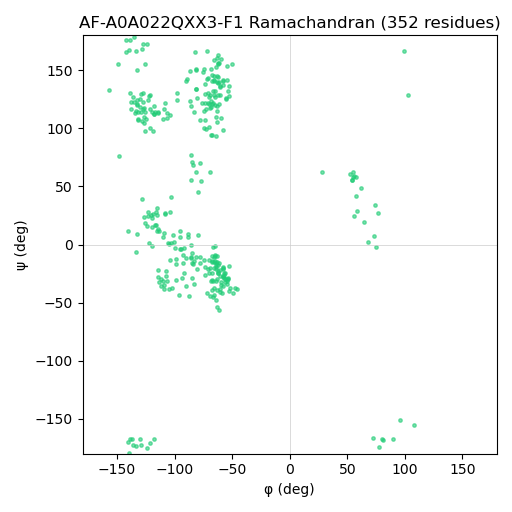1 ? 0.375 -11.290 -5.683 1.00 98.88 161 ASN A N 1
ATOM 1293 C CA . ASN A 1 161 ? 1.593 -11.953 -6.130 1.00 98.88 161 ASN A CA 1
ATOM 1294 C C . ASN A 1 161 ? 1.894 -13.139 -5.194 1.00 98.88 161 ASN A C 1
ATOM 1296 O O . ASN A 1 161 ? 1.109 -13.501 -4.321 1.00 98.88 161 ASN A O 1
ATOM 1300 N N . ASN A 1 162 ? 3.048 -13.775 -5.378 1.00 98.75 162 ASN A N 1
ATOM 1301 C CA . ASN A 1 162 ? 3.556 -14.842 -4.518 1.00 98.75 162 ASN A CA 1
ATOM 1302 C C . ASN A 1 162 ? 4.751 -14.370 -3.668 1.00 98.75 162 ASN A C 1
ATOM 1304 O O . ASN A 1 162 ? 5.617 -15.193 -3.342 1.00 98.75 162 ASN A O 1
ATOM 1308 N N . PHE A 1 163 ? 4.857 -13.069 -3.351 1.00 98.69 163 PHE A N 1
ATOM 1309 C CA . PHE A 1 163 ? 5.971 -12.552 -2.552 1.00 98.69 163 PHE A CA 1
ATOM 1310 C C . PHE A 1 163 ? 5.994 -13.222 -1.179 1.00 98.69 163 PHE A C 1
ATOM 1312 O O . PHE A 1 163 ? 4.967 -13.402 -0.528 1.00 98.69 163 PHE A O 1
ATOM 1319 N N . GLN A 1 164 ? 7.192 -13.600 -0.755 1.00 97.12 164 GLN A N 1
ATOM 1320 C CA . GLN A 1 164 ? 7.490 -14.281 0.500 1.00 97.12 164 GLN A CA 1
ATOM 1321 C C . GLN A 1 164 ? 8.526 -13.464 1.280 1.00 97.12 164 GLN A C 1
ATOM 1323 O O . GLN A 1 164 ? 8.944 -12.384 0.866 1.00 97.12 164 GLN A O 1
ATOM 1328 N N . GLY A 1 165 ? 8.975 -14.008 2.405 1.00 96.56 165 GLY A N 1
ATOM 1329 C CA . GLY A 1 165 ? 10.016 -13.405 3.225 1.00 96.56 165 GLY A CA 1
ATOM 1330 C C . GLY A 1 165 ? 9.465 -12.648 4.420 1.00 96.56 165 GLY A C 1
ATOM 1331 O O . GLY A 1 165 ? 8.265 -12.390 4.543 1.00 96.56 165 GLY A O 1
ATOM 1332 N N . ASP A 1 166 ? 10.382 -12.330 5.325 1.00 97.56 166 ASP A N 1
ATOM 1333 C CA . ASP A 1 166 ? 10.076 -11.571 6.526 1.00 97.56 166 ASP A CA 1
ATOM 1334 C C . ASP A 1 166 ? 9.908 -10.086 6.174 1.00 97.56 166 ASP A C 1
ATOM 1336 O O . ASP A 1 166 ? 10.836 -9.451 5.674 1.00 97.56 166 ASP A O 1
ATOM 1340 N N . LEU A 1 167 ? 8.748 -9.500 6.469 1.00 96.94 167 LEU A N 1
ATOM 1341 C CA . LEU A 1 167 ? 8.464 -8.088 6.214 1.00 96.94 167 LEU A CA 1
ATOM 1342 C C . LEU A 1 167 ? 9.489 -7.159 6.892 1.00 96.94 167 LEU A C 1
ATOM 1344 O O . LEU A 1 167 ? 9.845 -6.117 6.339 1.00 96.94 167 LEU A O 1
ATOM 1348 N N . SER A 1 168 ? 10.024 -7.549 8.054 1.00 95.31 168 SER A N 1
ATOM 1349 C CA . SER A 1 168 ? 11.067 -6.795 8.758 1.00 95.31 168 SER A CA 1
ATOM 1350 C C . SER A 1 168 ? 12.411 -6.819 8.027 1.00 95.31 168 SER A C 1
ATOM 1352 O O . SER A 1 168 ? 13.236 -5.925 8.225 1.00 95.31 168 SER A O 1
ATOM 1354 N N . TYR A 1 169 ? 12.639 -7.784 7.131 1.00 94.38 169 TYR A N 1
ATOM 1355 C CA . TYR A 1 169 ? 13.804 -7.750 6.265 1.00 94.38 169 TYR A CA 1
ATOM 1356 C C . TYR A 1 169 ? 13.738 -6.518 5.361 1.00 94.38 169 TYR A C 1
ATOM 1358 O O . TYR A 1 169 ? 14.673 -5.720 5.378 1.00 94.38 169 TYR A O 1
ATOM 1366 N N . SER A 1 170 ? 12.648 -6.324 4.622 1.00 93.19 170 SER A N 1
ATOM 1367 C CA . SER A 1 170 ? 12.538 -5.258 3.616 1.00 93.19 170 SER A CA 1
ATOM 1368 C C . SER A 1 170 ? 12.149 -3.903 4.216 1.00 93.19 170 SER A C 1
ATOM 1370 O O . SER A 1 170 ? 12.643 -2.872 3.763 1.00 93.19 170 SER A O 1
ATOM 1372 N N . PHE A 1 171 ? 11.322 -3.897 5.265 1.00 96.75 171 PHE A N 1
ATOM 1373 C CA . PHE A 1 171 ? 10.747 -2.690 5.877 1.00 96.75 171 PHE A CA 1
ATOM 1374 C C . PHE A 1 171 ? 11.209 -2.456 7.331 1.00 96.75 171 PHE A C 1
ATOM 1376 O O . PHE A 1 171 ? 10.644 -1.628 8.040 1.00 96.75 171 PHE A O 1
ATOM 1383 N N . GLY A 1 172 ? 12.229 -3.174 7.816 1.00 94.50 172 GLY A N 1
ATOM 1384 C CA . GLY A 1 172 ? 12.777 -2.984 9.170 1.00 94.50 172 GLY A CA 1
ATOM 1385 C C . GLY A 1 172 ? 13.952 -2.010 9.278 1.00 94.50 172 GLY A C 1
ATOM 1386 O O . GLY A 1 172 ? 14.370 -1.714 10.396 1.00 94.50 172 GLY A O 1
ATOM 1387 N N . ASN A 1 173 ? 14.505 -1.550 8.149 1.00 94.94 173 ASN A N 1
ATOM 1388 C CA . ASN A 1 173 ? 15.497 -0.470 8.104 1.00 94.94 173 ASN A CA 1
ATOM 1389 C C . ASN A 1 173 ? 15.362 0.347 6.805 1.00 94.94 173 ASN A C 1
ATOM 1391 O O . ASN A 1 173 ? 16.121 0.156 5.855 1.00 94.94 173 ASN A O 1
ATOM 1395 N N . MET A 1 174 ? 14.347 1.206 6.750 1.00 97.69 174 MET A N 1
ATOM 1396 C CA . MET A 1 174 ? 14.040 2.068 5.602 1.00 97.69 174 MET A CA 1
ATOM 1397 C C . MET A 1 174 ? 14.818 3.387 5.661 1.00 97.69 174 MET A C 1
ATOM 1399 O O . MET A 1 174 ? 15.105 3.896 6.745 1.00 97.69 174 MET A O 1
ATOM 1403 N N . SER A 1 175 ? 15.147 3.966 4.504 1.00 98.19 175 SER A N 1
ATOM 1404 C CA . SER A 1 175 ? 15.816 5.268 4.458 1.00 98.19 175 SER A CA 1
ATOM 1405 C C . SER A 1 175 ? 14.857 6.415 4.793 1.00 98.19 175 SER A C 1
ATOM 1407 O O . SER A 1 175 ? 13.656 6.353 4.524 1.00 98.19 175 SER A O 1
ATOM 1409 N N . GLU A 1 176 ? 15.390 7.507 5.350 1.00 98.19 176 GLU A N 1
ATOM 1410 C CA . GLU A 1 176 ? 14.587 8.687 5.708 1.00 98.19 176 GLU A CA 1
ATOM 1411 C C . GLU A 1 176 ? 13.839 9.277 4.506 1.00 98.19 176 GLU A C 1
ATOM 1413 O O . GLU A 1 176 ? 12.703 9.725 4.640 1.00 98.19 176 GLU A O 1
ATOM 1418 N N . CYS A 1 177 ? 14.451 9.250 3.317 1.00 98.12 177 CYS A N 1
ATOM 1419 C CA . CYS A 1 177 ? 13.816 9.754 2.104 1.00 98.12 177 CYS A CA 1
ATOM 1420 C C . CYS A 1 177 ? 12.618 8.889 1.676 1.00 98.12 177 CYS A C 1
ATOM 1422 O O . CYS A 1 177 ? 11.597 9.437 1.267 1.00 98.12 177 CYS A O 1
ATOM 1424 N N . PHE A 1 178 ? 12.706 7.560 1.807 1.00 98.44 178 PHE A N 1
ATOM 1425 C CA . PHE A 1 178 ? 11.598 6.650 1.513 1.00 98.44 178 PHE A CA 1
ATOM 1426 C C . PHE A 1 178 ? 10.454 6.845 2.518 1.00 98.44 178 PHE A C 1
ATOM 1428 O O . PHE A 1 178 ? 9.301 7.022 2.131 1.00 98.44 178 PHE A O 1
ATOM 1435 N N . LEU A 1 179 ? 10.786 6.939 3.812 1.00 98.44 179 LEU A N 1
ATOM 1436 C CA . LEU A 1 179 ? 9.826 7.253 4.879 1.00 98.44 179 LEU A CA 1
ATOM 1437 C C . LEU A 1 179 ? 9.142 8.620 4.680 1.00 98.44 179 LEU A C 1
ATOM 1439 O O . LEU A 1 179 ? 7.989 8.812 5.071 1.00 98.44 179 LEU A O 1
ATOM 1443 N N . GLY A 1 180 ? 9.848 9.584 4.088 1.00 98.12 180 GLY A N 1
ATOM 1444 C CA . GLY A 1 180 ? 9.323 10.917 3.798 1.00 98.12 180 GLY A CA 1
ATOM 1445 C C . GLY A 1 180 ? 8.459 11.015 2.537 1.00 98.12 180 GLY A C 1
ATOM 1446 O O . GLY A 1 180 ? 7.682 11.963 2.432 1.00 98.12 180 GLY A O 1
ATOM 1447 N N . SER A 1 181 ? 8.587 10.077 1.593 1.00 98.31 181 SER A N 1
ATOM 1448 C CA . SER A 1 181 ? 7.959 10.168 0.264 1.00 98.31 181 SER A CA 1
ATOM 1449 C C . SER A 1 181 ? 6.762 9.244 0.067 1.00 98.31 181 SER A C 1
ATOM 1451 O O . SER A 1 181 ? 5.851 9.624 -0.662 1.00 98.31 181 SER A O 1
ATOM 1453 N N . LEU A 1 182 ? 6.730 8.073 0.714 1.00 98.81 182 LEU A N 1
ATOM 1454 C CA . LEU A 1 182 ? 5.684 7.084 0.457 1.00 98.81 182 LEU A CA 1
ATOM 1455 C C . LEU A 1 182 ? 4.312 7.545 0.976 1.00 98.81 182 LEU A C 1
ATOM 1457 O O . LEU A 1 182 ? 4.164 7.909 2.143 1.00 98.81 182 LEU A O 1
ATOM 1461 N N . GLU A 1 183 ? 3.313 7.477 0.099 1.00 98.88 183 GLU A N 1
ATOM 1462 C CA . GLU A 1 183 ? 1.916 7.870 0.322 1.00 98.88 183 GLU A CA 1
ATOM 1463 C C . GLU A 1 183 ? 0.975 6.657 0.277 1.00 98.88 183 GLU A C 1
ATOM 1465 O O . GLU A 1 183 ? -0.012 6.605 1.012 1.00 98.88 183 GLU A O 1
ATOM 1470 N N . TYR A 1 184 ? 1.301 5.652 -0.540 1.00 98.94 184 TYR A N 1
ATOM 1471 C CA . TYR A 1 184 ? 0.479 4.464 -0.746 1.00 98.94 184 TYR A CA 1
ATOM 1472 C C . TYR A 1 184 ? 1.338 3.197 -0.785 1.00 98.94 184 TYR A C 1
ATOM 1474 O O . TYR A 1 184 ? 2.235 3.068 -1.623 1.00 98.94 184 TYR A O 1
ATOM 1482 N N . LEU A 1 185 ? 1.034 2.249 0.101 1.00 98.94 185 LEU A N 1
ATOM 1483 C CA . LEU A 1 185 ? 1.668 0.937 0.155 1.00 98.94 185 LEU A CA 1
ATOM 1484 C C . LEU A 1 185 ? 0.604 -0.156 0.113 1.00 98.94 185 LEU A C 1
ATOM 1486 O O . LEU A 1 185 ? -0.174 -0.275 1.054 1.00 98.94 185 LEU A O 1
ATOM 1490 N N . ASP A 1 186 ? 0.625 -0.982 -0.928 1.00 98.94 186 ASP A N 1
ATOM 1491 C CA . ASP A 1 186 ? -0.215 -2.175 -1.026 1.00 98.94 186 ASP A CA 1
ATOM 1492 C C . ASP A 1 186 ? 0.640 -3.410 -1.314 1.00 98.94 186 ASP A C 1
ATOM 1494 O O . ASP A 1 186 ? 1.210 -3.564 -2.396 1.00 98.94 186 ASP A O 1
ATOM 1498 N N . LEU A 1 187 ? 0.738 -4.280 -0.312 1.00 98.88 187 LEU A N 1
ATOM 1499 C CA . LEU A 1 187 ? 1.396 -5.585 -0.367 1.00 98.88 187 LEU A CA 1
ATOM 1500 C C . LEU A 1 187 ? 0.387 -6.728 -0.149 1.00 98.88 187 LEU A C 1
ATOM 1502 O O . LEU A 1 187 ? 0.786 -7.847 0.186 1.00 98.88 187 LEU A O 1
ATOM 1506 N N . SER A 1 188 ? -0.911 -6.452 -0.281 1.00 98.94 188 SER A N 1
ATOM 1507 C CA . SER A 1 188 ? -1.976 -7.396 0.054 1.00 98.94 188 SER A CA 1
ATOM 1508 C C . SER A 1 188 ? -1.996 -8.637 -0.840 1.00 98.94 188 SER A C 1
ATOM 1510 O O . SER A 1 188 ? -1.462 -8.626 -1.946 1.00 98.94 188 SER A O 1
ATOM 1512 N N . ASP A 1 189 ? -2.608 -9.723 -0.372 1.00 98.88 189 ASP A N 1
ATOM 1513 C CA . ASP A 1 189 ? -2.767 -10.971 -1.140 1.00 98.88 189 ASP A CA 1
ATOM 1514 C C . ASP A 1 189 ? -1.410 -11.499 -1.651 1.00 98.88 189 ASP A C 1
ATOM 1516 O O . ASP A 1 189 ? -1.105 -11.528 -2.846 1.00 98.88 189 ASP A O 1
ATOM 1520 N N . ASN A 1 190 ? -0.545 -11.819 -0.688 1.00 98.88 190 ASN A N 1
ATOM 1521 C CA . ASN A 1 190 ? 0.798 -12.365 -0.874 1.00 98.88 190 ASN A CA 1
ATOM 1522 C C . ASN A 1 190 ? 1.070 -13.439 0.203 1.00 98.88 190 ASN A C 1
ATOM 1524 O O . ASN A 1 190 ? 0.183 -13.885 0.929 1.00 98.88 190 ASN A O 1
ATOM 1528 N N . GLN A 1 191 ? 2.315 -13.905 0.312 1.00 98.75 191 GLN A N 1
ATOM 1529 C CA . GLN A 1 191 ? 2.750 -14.912 1.287 1.00 98.75 191 GLN A CA 1
ATOM 1530 C C . GLN A 1 191 ? 3.769 -14.337 2.289 1.00 98.75 191 GLN A C 1
ATOM 1532 O O . GLN A 1 191 ? 4.582 -15.080 2.850 1.00 98.75 191 GLN A O 1
ATOM 1537 N N . LEU A 1 192 ? 3.744 -13.018 2.520 1.00 98.75 192 LEU A N 1
ATOM 1538 C CA . LEU A 1 192 ? 4.666 -12.330 3.426 1.00 98.75 192 LEU A CA 1
ATOM 1539 C C . LEU A 1 192 ? 4.423 -12.775 4.870 1.00 98.75 192 LEU A C 1
ATOM 1541 O O . LEU A 1 192 ? 3.282 -12.938 5.299 1.00 98.75 192 LEU A O 1
ATOM 1545 N N . TYR A 1 193 ? 5.492 -12.954 5.640 1.00 98.69 193 TYR A N 1
ATOM 1546 C CA . TYR A 1 193 ? 5.420 -13.276 7.067 1.00 98.69 193 TYR A CA 1
ATOM 1547 C C . TYR A 1 193 ? 6.304 -12.320 7.874 1.00 98.69 193 TYR A C 1
ATOM 1549 O O . TYR A 1 193 ? 6.815 -11.337 7.349 1.00 98.69 193 TYR A O 1
ATOM 1557 N N . GLY A 1 194 ? 6.469 -12.571 9.171 1.00 97.88 194 GLY A N 1
ATOM 1558 C CA . GLY A 1 194 ? 7.249 -11.700 10.051 1.00 97.88 194 GLY A CA 1
ATOM 1559 C C . GLY A 1 194 ? 6.351 -10.713 10.784 1.00 97.88 194 GLY A C 1
ATOM 1560 O O . GLY A 1 194 ? 5.207 -11.053 11.091 1.00 97.88 194 GLY A O 1
ATOM 1561 N N . GLN A 1 195 ? 6.875 -9.534 11.120 1.00 97.31 195 GLN A N 1
ATOM 1562 C CA . GLN A 1 195 ? 6.206 -8.566 11.997 1.00 97.31 195 GLN A CA 1
ATOM 1563 C C . GLN A 1 195 ? 6.230 -7.150 11.416 1.00 97.31 195 GLN A C 1
ATOM 1565 O O . GLN A 1 195 ? 7.189 -6.759 10.746 1.00 97.31 195 GLN A O 1
ATOM 1570 N N . LEU A 1 196 ? 5.210 -6.350 11.744 1.00 97.44 196 LEU A N 1
ATOM 1571 C CA . LEU A 1 196 ? 5.252 -4.903 11.544 1.00 97.44 196 LEU A CA 1
ATOM 1572 C C . LEU A 1 196 ? 6.195 -4.287 12.587 1.00 97.44 196 LEU A C 1
ATOM 1574 O O . LEU A 1 196 ? 5.950 -4.353 13.791 1.00 97.44 196 LEU A O 1
ATOM 1578 N N . THR A 1 197 ? 7.288 -3.680 12.132 1.00 96.19 197 THR A N 1
ATOM 1579 C CA . THR A 1 197 ? 8.279 -3.054 13.018 1.00 96.19 197 THR A CA 1
ATOM 1580 C C . THR A 1 197 ? 7.848 -1.647 13.439 1.00 96.19 197 THR A C 1
ATOM 1582 O O . THR A 1 197 ? 6.985 -1.019 12.824 1.00 96.19 197 THR A O 1
ATOM 1585 N N . ALA A 1 198 ? 8.507 -1.088 14.458 1.00 97.12 198 ALA A N 1
ATOM 1586 C CA . ALA A 1 198 ? 8.279 0.294 14.891 1.00 97.12 198 ALA A CA 1
ATOM 1587 C C . ALA A 1 198 ? 8.514 1.343 13.782 1.00 97.12 198 ALA A C 1
ATOM 1589 O O . ALA A 1 198 ? 7.995 2.459 13.887 1.00 97.12 198 ALA A O 1
ATOM 1590 N N . GLN A 1 199 ? 9.259 0.985 12.730 1.00 96.19 199 GLN A N 1
ATOM 1591 C CA . GLN A 1 199 ? 9.590 1.878 11.626 1.00 96.19 199 GLN A CA 1
ATOM 1592 C C . GLN A 1 199 ? 8.394 2.187 10.720 1.00 96.19 199 GLN A C 1
ATOM 1594 O O . GLN A 1 199 ? 8.354 3.244 10.097 1.00 96.19 199 GLN A O 1
ATOM 1599 N N . PHE A 1 200 ? 7.359 1.339 10.731 1.00 97.19 200 PHE A N 1
ATOM 1600 C CA . PHE A 1 200 ? 6.086 1.656 10.080 1.00 97.19 200 PHE A CA 1
ATOM 1601 C C . PHE A 1 200 ? 5.424 2.910 10.650 1.00 97.19 200 PHE A C 1
ATOM 1603 O O . PHE A 1 200 ? 4.638 3.526 9.955 1.00 97.19 200 PHE A O 1
ATOM 1610 N N . GLY A 1 201 ? 5.742 3.328 11.878 1.00 97.38 201 GLY A N 1
ATOM 1611 C CA . GLY A 1 201 ? 5.257 4.600 12.418 1.00 97.38 201 GLY A CA 1
ATOM 1612 C C . GLY A 1 201 ? 6.148 5.803 12.112 1.00 97.38 201 GLY A C 1
ATOM 1613 O O . GLY A 1 201 ? 5.975 6.857 12.719 1.00 97.38 201 GLY A O 1
ATOM 1614 N N . GLU A 1 202 ? 7.161 5.655 11.258 1.00 98.00 202 GLU A N 1
ATOM 1615 C CA . GLU A 1 202 ? 8.074 6.748 10.916 1.00 98.00 202 GLU A CA 1
ATOM 1616 C C . GLU A 1 202 ? 7.728 7.442 9.602 1.00 98.00 202 GLU A C 1
ATOM 1618 O O . GLU A 1 202 ? 8.237 8.546 9.375 1.00 98.00 202 GLU A O 1
ATOM 1623 N N . PHE A 1 203 ? 6.832 6.861 8.795 1.00 98.44 203 PHE A N 1
ATOM 1624 C CA . PHE A 1 203 ? 6.352 7.492 7.572 1.00 98.44 203 PHE A CA 1
ATOM 1625 C C . PHE A 1 203 ? 5.707 8.853 7.850 1.00 98.44 203 PHE A C 1
ATOM 1627 O O . PHE A 1 203 ? 5.010 9.039 8.849 1.00 98.44 203 PHE A O 1
ATOM 1634 N N . LYS A 1 204 ? 5.960 9.822 6.966 1.00 97.50 204 LYS A N 1
ATOM 1635 C CA . LYS A 1 204 ? 5.471 11.206 7.117 1.00 97.50 204 LYS A CA 1
ATOM 1636 C C . LYS A 1 204 ? 4.219 11.498 6.296 1.00 97.50 204 LYS A C 1
ATOM 1638 O O . LYS A 1 204 ? 3.391 12.304 6.716 1.00 97.50 204 LYS A O 1
ATOM 1643 N N . SER A 1 205 ? 4.080 10.819 5.163 1.00 98.06 205 SER A N 1
ATOM 1644 C CA . SER A 1 205 ? 3.071 11.130 4.145 1.00 98.06 205 SER A CA 1
ATOM 1645 C C . SER A 1 205 ? 2.143 9.954 3.839 1.00 98.06 205 SER A C 1
ATOM 1647 O O . SER A 1 205 ? 1.258 10.089 3.006 1.00 98.06 205 SER A O 1
ATOM 1649 N N . LEU A 1 206 ? 2.324 8.815 4.514 1.00 98.75 206 LEU A N 1
ATOM 1650 C CA . LEU A 1 206 ? 1.608 7.577 4.215 1.00 98.75 206 LEU A CA 1
ATOM 1651 C C . LEU A 1 206 ? 0.123 7.708 4.570 1.00 98.75 206 LEU A C 1
ATOM 1653 O O . LEU A 1 206 ? -0.223 7.936 5.729 1.00 98.75 206 LEU A O 1
ATOM 1657 N N . GLN A 1 207 ? -0.723 7.569 3.552 1.00 98.88 207 GLN A N 1
ATOM 1658 C CA . GLN A 1 207 ? -2.180 7.689 3.608 1.00 98.88 207 GLN A CA 1
ATOM 1659 C C . GLN A 1 207 ? -2.854 6.322 3.612 1.00 98.88 207 GLN A C 1
ATOM 1661 O O . GLN A 1 207 ? -3.843 6.123 4.312 1.00 98.88 207 GLN A O 1
ATOM 1666 N N . THR A 1 208 ? -2.311 5.367 2.857 1.00 98.94 208 THR A N 1
ATOM 1667 C CA . THR A 1 208 ? -2.861 4.011 2.765 1.00 98.94 208 THR A CA 1
ATOM 1668 C C . THR A 1 208 ? -1.797 2.965 3.045 1.00 98.94 208 THR A C 1
ATOM 1670 O O . THR A 1 208 ? -0.719 2.979 2.445 1.00 98.94 208 THR A O 1
ATOM 1673 N N . ILE A 1 209 ? -2.140 2.039 3.938 1.00 98.88 209 ILE A N 1
ATOM 1674 C CA . ILE A 1 209 ? -1.415 0.793 4.167 1.00 98.88 209 ILE A CA 1
ATOM 1675 C C . ILE A 1 209 ? -2.384 -0.354 3.925 1.00 98.88 209 ILE A C 1
ATOM 1677 O O . ILE A 1 209 ? -3.339 -0.512 4.686 1.00 98.88 209 ILE A O 1
ATOM 1681 N N . ASP A 1 210 ? -2.099 -1.174 2.920 1.00 98.94 210 ASP A N 1
ATOM 1682 C CA . ASP A 1 210 ? -2.744 -2.466 2.729 1.00 98.94 210 ASP A CA 1
ATOM 1683 C C . ASP A 1 210 ? -1.723 -3.600 2.813 1.00 98.94 210 ASP A C 1
ATOM 1685 O O . ASP A 1 210 ? -0.822 -3.738 1.986 1.00 98.94 210 ASP A O 1
ATOM 1689 N N . LEU A 1 211 ? -1.849 -4.399 3.867 1.00 98.88 211 LEU A N 1
ATOM 1690 C CA . LEU A 1 211 ? -1.064 -5.604 4.120 1.00 98.88 211 LEU A CA 1
ATOM 1691 C C . LEU A 1 211 ? -1.982 -6.821 4.312 1.00 98.88 211 LEU A C 1
ATOM 1693 O O . LEU A 1 211 ? -1.550 -7.835 4.870 1.00 98.88 211 LEU A O 1
ATOM 1697 N N . GLY A 1 212 ? -3.252 -6.718 3.909 1.00 98.88 212 GLY A N 1
ATOM 1698 C CA . GLY A 1 212 ? -4.237 -7.774 4.103 1.00 98.88 212 GLY A CA 1
ATOM 1699 C C . GLY A 1 212 ? -3.874 -9.071 3.376 1.00 98.88 212 GLY A C 1
ATOM 1700 O O . GLY A 1 212 ? -3.039 -9.069 2.472 1.00 98.88 212 GLY A O 1
ATOM 1701 N N . PHE A 1 213 ? -4.498 -10.186 3.752 1.00 98.88 213 PHE A N 1
ATOM 1702 C CA . PHE A 1 213 ? -4.328 -11.484 3.085 1.00 98.88 213 PHE A CA 1
ATOM 1703 C C . PHE A 1 213 ? -2.852 -11.906 2.981 1.00 98.88 213 PHE A C 1
ATOM 1705 O O . PHE A 1 213 ? -2.317 -12.141 1.898 1.00 98.88 213 PHE A O 1
ATOM 1712 N N . ASN A 1 214 ? -2.172 -11.958 4.124 1.00 98.94 214 ASN A N 1
ATOM 1713 C CA . ASN A 1 214 ? -0.776 -12.377 4.241 1.00 98.94 214 ASN A CA 1
ATOM 1714 C C . ASN A 1 214 ? -0.606 -13.317 5.454 1.00 98.94 214 ASN A C 1
ATOM 1716 O O . ASN A 1 214 ? -1.558 -13.768 6.086 1.00 98.94 214 ASN A O 1
ATOM 17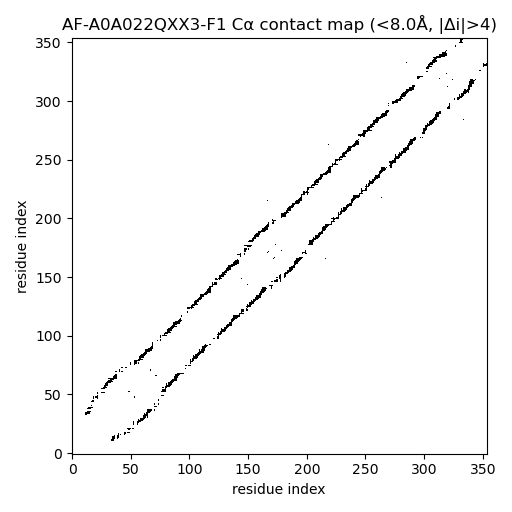20 N N . ASN A 1 215 ? 0.636 -13.663 5.793 1.00 98.81 215 ASN A N 1
ATOM 1721 C CA . ASN A 1 215 ? 0.993 -14.477 6.956 1.00 98.81 215 ASN A CA 1
ATOM 1722 C C . ASN A 1 215 ? 1.685 -13.653 8.062 1.00 98.81 215 ASN A C 1
ATOM 1724 O O . ASN A 1 215 ? 2.466 -14.213 8.843 1.00 98.81 215 ASN A O 1
ATOM 1728 N N . LEU A 1 216 ? 1.425 -12.343 8.144 1.00 98.81 216 LEU A N 1
ATOM 1729 C CA . LEU A 1 216 ? 2.044 -11.452 9.130 1.00 98.81 216 LEU A CA 1
ATOM 1730 C C . LEU A 1 216 ? 1.609 -11.819 10.547 1.00 98.81 216 LEU A C 1
ATOM 1732 O O . LEU A 1 216 ? 0.486 -12.249 10.780 1.00 98.81 216 LEU A O 1
ATOM 1736 N N . SER A 1 217 ? 2.510 -11.662 11.507 1.00 98.56 217 SER A N 1
ATOM 1737 C CA . SER A 1 217 ? 2.336 -12.098 12.892 1.00 98.56 217 SER A CA 1
ATOM 1738 C C . SER A 1 217 ? 2.869 -11.061 13.878 1.00 98.56 217 SER A C 1
ATOM 1740 O O . SER A 1 217 ? 3.461 -10.057 13.485 1.00 98.56 217 SER A O 1
ATOM 1742 N N . GLY A 1 218 ? 2.690 -11.313 15.175 1.00 98.31 218 GLY A N 1
ATOM 1743 C CA . GLY A 1 218 ? 3.092 -10.370 16.217 1.00 98.31 218 GLY A CA 1
ATOM 1744 C C . GLY A 1 218 ? 2.106 -9.212 16.368 1.00 98.31 218 GLY A C 1
ATOM 1745 O O . GLY A 1 218 ? 1.029 -9.217 15.776 1.00 98.31 218 GLY A O 1
ATOM 1746 N N . ALA A 1 219 ? 2.455 -8.248 17.217 1.00 98.44 219 ALA A N 1
ATOM 1747 C CA . ALA A 1 219 ? 1.580 -7.128 17.543 1.00 98.44 219 ALA A CA 1
ATOM 1748 C C . ALA A 1 219 ? 1.626 -6.013 16.499 1.00 98.44 219 ALA A C 1
ATOM 1750 O O . ALA A 1 219 ? 2.663 -5.763 15.884 1.00 98.44 219 ALA A O 1
ATOM 1751 N N . ILE A 1 220 ? 0.513 -5.289 16.369 1.00 98.69 220 ILE A N 1
ATOM 1752 C CA . ILE A 1 220 ? 0.503 -3.995 15.686 1.00 98.69 220 ILE A CA 1
ATOM 1753 C C . ILE A 1 220 ? 1.323 -3.023 16.555 1.00 98.69 220 ILE A C 1
ATOM 1755 O O . ILE A 1 220 ? 0.997 -2.827 17.730 1.00 98.69 220 ILE A O 1
ATOM 1759 N N . PRO A 1 221 ? 2.406 -2.421 16.033 1.00 97.94 221 PRO A N 1
ATOM 1760 C CA . PRO A 1 221 ? 3.300 -1.605 16.840 1.00 97.94 221 PRO A CA 1
ATOM 1761 C C . PRO A 1 221 ? 2.615 -0.316 17.309 1.00 97.94 221 PRO A C 1
ATOM 1763 O O . PRO A 1 221 ? 1.953 0.369 16.531 1.00 97.94 221 PRO A O 1
ATOM 1766 N N . ILE A 1 222 ? 2.878 0.096 18.555 1.00 98.38 222 ILE A N 1
ATOM 1767 C CA . ILE A 1 222 ? 2.374 1.362 19.127 1.00 98.38 222 ILE A CA 1
ATOM 1768 C C . ILE A 1 222 ? 2.762 2.590 18.284 1.00 98.38 222 ILE A C 1
ATOM 1770 O O . ILE A 1 222 ? 2.083 3.613 18.302 1.00 98.38 222 ILE A O 1
ATOM 1774 N N . ASN A 1 223 ? 3.843 2.504 17.509 1.00 98.31 223 ASN A N 1
ATOM 1775 C CA . ASN A 1 223 ? 4.278 3.579 16.627 1.00 98.31 223 ASN A CA 1
ATOM 1776 C C . ASN A 1 223 ? 3.268 3.890 15.511 1.00 98.31 223 ASN A C 1
ATOM 1778 O O . ASN A 1 223 ? 3.347 4.989 14.974 1.00 98.31 223 ASN A O 1
ATOM 1782 N N . ILE A 1 224 ? 2.315 2.999 15.198 1.00 98.12 224 ILE A N 1
ATOM 1783 C CA . ILE A 1 224 ? 1.299 3.244 14.162 1.00 98.12 224 ILE A CA 1
ATOM 1784 C C . ILE A 1 224 ? 0.534 4.555 14.401 1.00 98.12 224 ILE A C 1
ATOM 1786 O O . ILE A 1 224 ? 0.262 5.275 13.451 1.00 98.12 224 ILE A O 1
ATOM 1790 N N . GLY A 1 225 ? 0.305 4.934 15.665 1.00 98.06 225 GLY A N 1
ATOM 1791 C CA . GLY A 1 225 ? -0.365 6.186 16.043 1.00 98.06 225 GLY A CA 1
ATOM 1792 C C . GLY A 1 225 ? 0.365 7.474 15.643 1.00 98.06 225 GLY A C 1
ATOM 1793 O O . GLY A 1 225 ? -0.206 8.555 15.728 1.00 98.06 225 GLY A O 1
ATOM 1794 N N . LYS A 1 226 ? 1.620 7.383 15.184 1.00 98.38 226 LYS A N 1
ATOM 1795 C CA . LYS A 1 226 ? 2.391 8.529 14.675 1.00 98.38 226 LYS A CA 1
ATOM 1796 C C . LYS A 1 226 ? 2.061 8.886 13.224 1.00 98.38 226 LYS A C 1
ATOM 1798 O O . LYS A 1 226 ? 2.510 9.931 12.756 1.00 98.38 226 LYS A O 1
ATOM 1803 N N . LEU A 1 227 ? 1.321 8.037 12.509 1.00 98.50 227 LEU A N 1
ATOM 1804 C CA . LEU A 1 227 ? 1.002 8.224 11.095 1.00 98.50 227 LEU A CA 1
ATOM 1805 C C . LEU A 1 227 ? -0.119 9.246 10.900 1.00 98.50 227 LEU A C 1
ATOM 1807 O O . LEU A 1 227 ? -1.234 8.913 10.521 1.00 98.50 227 LEU A O 1
ATOM 1811 N N . SER A 1 228 ? 0.175 10.519 11.151 1.00 96.62 228 SER A N 1
ATOM 1812 C CA . SER A 1 228 ? -0.820 11.600 11.149 1.00 96.62 228 SER A CA 1
ATOM 1813 C C . SER A 1 228 ? -1.586 11.770 9.833 1.00 96.62 228 SER A C 1
ATOM 1815 O O . SER A 1 228 ? -2.659 12.369 9.838 1.00 96.62 228 SER A O 1
ATOM 1817 N N . SER A 1 229 ? -1.040 11.278 8.721 1.00 98.50 229 SER A N 1
ATOM 1818 C CA . SER A 1 229 ? -1.639 11.354 7.383 1.00 98.50 229 SER A CA 1
ATOM 1819 C C . SER A 1 229 ? -2.446 10.107 7.010 1.00 98.50 229 SER A C 1
ATOM 1821 O O . SER A 1 229 ? -3.029 10.092 5.935 1.00 98.50 229 SER A O 1
ATOM 1823 N N . LEU A 1 230 ? -2.475 9.071 7.860 1.00 98.88 230 LEU A N 1
ATOM 1824 C CA . LEU A 1 230 ? -3.102 7.791 7.538 1.00 98.88 230 LEU A CA 1
ATOM 1825 C C . LEU A 1 230 ? -4.625 7.920 7.488 1.00 98.88 230 LEU A C 1
ATOM 1827 O O . LEU A 1 230 ? -5.249 8.357 8.454 1.00 98.88 230 LEU A O 1
ATOM 1831 N N . GLU A 1 231 ? -5.191 7.482 6.371 1.00 98.94 231 GLU A N 1
ATOM 1832 C CA . GLU A 1 231 ? -6.622 7.482 6.061 1.00 98.94 231 GLU A CA 1
ATOM 1833 C C . GLU A 1 231 ? -7.170 6.052 6.010 1.00 98.94 231 GLU A C 1
ATOM 1835 O O . GLU A 1 231 ? -8.281 5.793 6.468 1.00 98.94 231 GLU A O 1
ATOM 1840 N N . THR A 1 232 ? -6.370 5.099 5.518 1.00 98.94 232 THR A N 1
ATOM 1841 C CA . THR A 1 232 ? -6.783 3.704 5.322 1.00 98.94 232 THR A CA 1
ATOM 1842 C C . THR A 1 232 ? -5.750 2.726 5.883 1.00 98.94 232 THR A C 1
ATOM 1844 O O . THR A 1 232 ? -4.579 2.748 5.497 1.00 98.94 232 THR A O 1
ATOM 1847 N N . LEU A 1 233 ? -6.196 1.844 6.783 1.00 98.94 233 LEU A N 1
ATOM 1848 C CA . LEU A 1 233 ? -5.396 0.772 7.379 1.00 98.94 233 LEU A CA 1
ATOM 1849 C C . LEU A 1 233 ? -6.075 -0.586 7.174 1.00 98.94 233 LEU A C 1
ATOM 1851 O O . LEU A 1 233 ? -7.072 -0.894 7.831 1.00 98.94 233 LEU A O 1
ATOM 1855 N N . LEU A 1 234 ? -5.507 -1.412 6.297 1.00 98.94 234 LEU A N 1
ATOM 1856 C CA . LEU A 1 234 ? -6.018 -2.734 5.938 1.00 98.94 234 LEU A CA 1
ATOM 1857 C C . LEU A 1 234 ? -4.986 -3.802 6.324 1.00 98.94 234 LEU A C 1
ATOM 1859 O O . LEU A 1 234 ? -3.885 -3.867 5.786 1.00 98.94 234 LEU A O 1
ATOM 1863 N N . LEU A 1 235 ? -5.339 -4.625 7.304 1.00 98.88 235 LEU A N 1
ATOM 1864 C CA . LEU A 1 235 ? -4.515 -5.678 7.903 1.00 98.88 235 LEU A CA 1
ATOM 1865 C C . LEU A 1 235 ? -5.276 -7.010 8.022 1.00 98.88 235 LEU A C 1
ATOM 1867 O O . LEU A 1 235 ? -4.801 -7.924 8.701 1.00 98.88 235 LEU A O 1
ATOM 1871 N N . ALA A 1 236 ? -6.466 -7.114 7.423 1.00 98.88 236 ALA A N 1
ATOM 1872 C CA . ALA A 1 236 ? -7.307 -8.302 7.544 1.00 98.88 236 ALA A CA 1
ATOM 1873 C C . ALA A 1 236 ? -6.625 -9.574 7.034 1.00 98.88 236 ALA A C 1
ATOM 1875 O O . ALA A 1 236 ? -5.678 -9.498 6.253 1.00 98.88 236 ALA A O 1
ATOM 1876 N N . ASP A 1 237 ? -7.113 -10.730 7.475 1.00 98.88 237 ASP A N 1
ATOM 1877 C CA . ASP A 1 237 ? -6.656 -12.038 7.006 1.00 98.88 237 ASP A CA 1
ATOM 1878 C C . ASP A 1 237 ? -5.139 -12.209 7.191 1.00 98.88 237 ASP A C 1
ATOM 1880 O O . ASP A 1 237 ? -4.367 -12.390 6.247 1.00 98.88 237 ASP A O 1
ATOM 1884 N N . ASN A 1 238 ? -4.703 -12.099 8.445 1.00 98.94 238 ASN A N 1
ATOM 1885 C CA . ASN A 1 238 ? -3.317 -12.282 8.866 1.00 98.94 238 ASN A CA 1
ATOM 1886 C C . ASN A 1 238 ? -3.268 -13.111 10.167 1.00 98.94 238 ASN A C 1
ATOM 1888 O O . ASN A 1 238 ? -4.222 -13.767 10.580 1.00 98.94 238 ASN A O 1
ATOM 1892 N N . LYS A 1 239 ? -2.109 -13.155 10.826 1.00 98.81 239 LYS A N 1
ATOM 1893 C CA . LYS A 1 239 ? -1.891 -13.823 12.121 1.00 98.81 239 LYS A CA 1
ATOM 1894 C C . LYS A 1 239 ? -1.453 -12.819 13.192 1.00 98.81 239 LYS A C 1
ATOM 1896 O O . LYS A 1 239 ? -0.741 -13.211 14.123 1.00 98.81 239 LYS A O 1
ATOM 1901 N N . LEU A 1 240 ? -1.827 -11.543 13.050 1.00 98.81 240 LEU A N 1
ATOM 1902 C CA . LEU A 1 240 ? -1.487 -10.487 14.006 1.00 98.81 240 LEU A CA 1
ATOM 1903 C C . LEU A 1 240 ? -2.121 -10.799 15.359 1.00 98.81 240 LEU A C 1
ATOM 1905 O O . LEU A 1 240 ? -3.240 -11.295 15.420 1.00 98.81 240 LEU A O 1
ATOM 1909 N N . SER A 1 241 ? -1.398 -10.545 16.441 1.00 98.62 241 SER A N 1
ATOM 1910 C CA . SER A 1 241 ? -1.750 -11.001 17.787 1.00 98.62 241 SER A CA 1
ATOM 1911 C C . SER A 1 241 ? -1.489 -9.941 18.847 1.00 98.62 241 SER A C 1
ATOM 1913 O O . SER A 1 241 ? -0.729 -9.007 18.616 1.00 98.62 241 SER A O 1
ATOM 1915 N N . GLY A 1 242 ? -2.012 -10.146 20.051 1.00 98.31 242 GLY A N 1
ATOM 1916 C CA . GLY A 1 242 ? -1.873 -9.192 21.148 1.00 98.31 242 GLY A CA 1
ATOM 1917 C C . GLY A 1 242 ? -2.873 -8.044 21.034 1.00 98.31 242 GLY A C 1
ATOM 1918 O O . GLY A 1 242 ? -3.829 -8.107 20.261 1.00 98.31 242 GLY A O 1
ATOM 1919 N N . ASN A 1 243 ? -2.654 -7.001 21.831 1.00 98.31 243 ASN A N 1
ATOM 1920 C CA . ASN A 1 243 ? -3.623 -5.920 21.978 1.00 98.31 243 ASN A CA 1
ATOM 1921 C C . ASN A 1 243 ? -3.637 -4.977 20.772 1.00 98.31 243 ASN A C 1
ATOM 1923 O O . ASN A 1 243 ? -2.595 -4.680 20.181 1.00 98.31 243 ASN A O 1
ATOM 1927 N N . LEU A 1 244 ? -4.814 -4.417 20.489 1.00 98.25 244 LEU A N 1
ATOM 1928 C CA . LEU A 1 244 ? -4.920 -3.223 19.660 1.00 98.25 244 LEU A CA 1
ATOM 1929 C C . LEU A 1 244 ? -4.172 -2.069 20.366 1.00 98.25 244 LEU A C 1
ATOM 1931 O O . LEU A 1 244 ? -4.394 -1.847 21.555 1.00 98.25 244 LEU 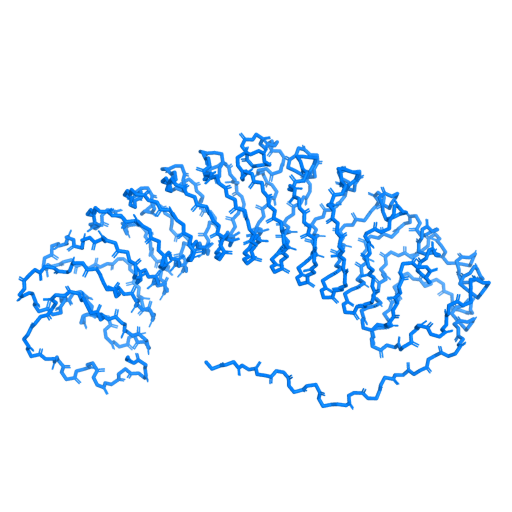A O 1
ATOM 1935 N N . PRO A 1 245 ? -3.254 -1.347 19.702 1.00 98.12 245 PRO A N 1
ATOM 1936 C CA . PRO A 1 245 ? -2.515 -0.274 20.354 1.00 98.12 245 PRO A CA 1
ATOM 1937 C C . PRO A 1 245 ? -3.423 0.928 20.638 1.00 98.12 245 PRO A C 1
ATOM 1939 O O . PRO A 1 245 ? -4.061 1.453 19.728 1.00 98.12 245 PRO A O 1
ATOM 1942 N N . GLU A 1 246 ? -3.410 1.444 21.871 1.00 98.44 246 GLU A N 1
ATOM 1943 C CA . GLU A 1 246 ? -4.174 2.651 22.249 1.00 98.44 246 GLU A CA 1
ATOM 1944 C C . GLU A 1 246 ? -3.809 3.876 21.395 1.00 98.44 246 GLU A C 1
ATOM 1946 O O . GLU A 1 246 ? -4.633 4.763 21.177 1.00 98.44 246 GLU A O 1
ATOM 1951 N N . SER A 1 247 ? -2.581 3.916 20.864 1.00 98.44 247 SER A N 1
ATOM 1952 C CA . SER A 1 247 ? -2.122 4.981 19.969 1.00 98.44 247 SER A CA 1
ATOM 1953 C C . SER A 1 247 ? -2.885 5.043 18.647 1.00 98.44 247 SER A C 1
ATOM 1955 O O . SER A 1 247 ? -2.836 6.081 17.993 1.00 98.44 247 SER A O 1
ATOM 1957 N N . LEU A 1 248 ? -3.633 3.998 18.270 1.00 98.50 248 LEU A N 1
ATOM 1958 C CA . LEU A 1 248 ? -4.564 4.047 17.143 1.00 98.50 248 LEU A CA 1
ATOM 1959 C C . LEU A 1 248 ? -5.517 5.242 17.277 1.00 98.50 248 LEU A C 1
ATOM 1961 O O . LEU A 1 248 ? -5.745 5.953 16.305 1.00 98.50 248 LEU A O 1
ATOM 1965 N N . GLY A 1 249 ? -5.952 5.550 18.503 1.00 98.25 249 GLY A N 1
ATOM 1966 C CA . GLY A 1 249 ? -6.820 6.686 18.805 1.00 98.25 249 GLY A CA 1
ATOM 1967 C C . GLY A 1 249 ? -6.198 8.061 18.554 1.00 98.25 249 GLY A C 1
ATOM 1968 O O . GLY A 1 249 ? -6.873 9.059 18.777 1.00 98.25 249 GLY A O 1
ATOM 1969 N N . GLN A 1 250 ? -4.940 8.151 18.107 1.00 98.38 250 GLN A N 1
ATOM 1970 C CA . GLN A 1 250 ? -4.267 9.399 17.724 1.00 98.38 250 GLN A CA 1
ATOM 1971 C C . GLN A 1 250 ? -4.456 9.752 16.238 1.00 98.38 250 GLN A C 1
ATOM 1973 O O . GLN A 1 250 ? -4.149 10.875 15.839 1.00 98.38 250 GLN A O 1
ATOM 1978 N N . LEU A 1 251 ? -4.967 8.825 15.421 1.00 98.50 251 LEU A N 1
ATOM 1979 C CA . LEU A 1 251 ? -5.015 8.941 13.963 1.00 98.50 251 LEU A CA 1
ATOM 1980 C C . LEU A 1 251 ? -6.251 9.708 13.475 1.00 98.50 251 LEU A C 1
ATOM 1982 O O . LEU A 1 251 ? -7.216 9.138 12.981 1.00 98.50 251 LEU A O 1
ATOM 1986 N N . SER A 1 252 ? -6.222 11.034 13.587 1.00 97.88 252 SER A N 1
ATOM 1987 C CA . SER A 1 252 ? -7.380 11.893 13.283 1.00 97.88 252 SER A CA 1
ATOM 1988 C C . SER A 1 252 ? -7.845 11.922 11.826 1.00 97.88 252 SER A C 1
ATOM 1990 O O . SER A 1 252 ? -8.942 12.406 11.555 1.00 97.88 252 SER A O 1
ATOM 1992 N N . ASN A 1 253 ? -7.022 11.445 10.889 1.00 98.56 253 ASN A N 1
ATOM 1993 C CA . ASN A 1 253 ? -7.395 11.335 9.479 1.00 98.56 253 ASN A CA 1
ATOM 1994 C C . ASN A 1 253 ? -7.929 9.952 9.096 1.00 98.56 253 ASN A C 1
ATOM 1996 O O . ASN A 1 253 ? -8.356 9.785 7.964 1.00 98.56 253 ASN A O 1
ATOM 2000 N N . LEU A 1 254 ? -7.927 8.987 10.019 1.00 98.75 254 LEU A N 1
ATOM 2001 C CA . LEU A 1 254 ? -8.270 7.605 9.717 1.00 98.75 254 LEU A CA 1
ATOM 2002 C C . LEU A 1 254 ? -9.771 7.469 9.445 1.00 98.75 254 LEU A C 1
ATOM 2004 O O . LEU A 1 254 ? -10.598 7.789 10.298 1.00 98.75 254 LEU A O 1
ATOM 2008 N N . GLU A 1 255 ? -10.093 6.979 8.255 1.00 98.81 255 GLU A N 1
ATOM 2009 C CA . GLU A 1 255 ? -11.447 6.821 7.723 1.00 98.81 255 GLU A CA 1
ATOM 2010 C C . GLU A 1 255 ? -11.846 5.346 7.646 1.00 98.81 255 GLU A C 1
ATOM 2012 O O . GLU A 1 255 ? -13.006 5.000 7.890 1.00 98.81 255 GLU A O 1
ATOM 2017 N N . TYR A 1 256 ? -10.878 4.474 7.349 1.00 98.88 256 TYR A N 1
ATOM 2018 C CA . TYR A 1 256 ? -11.113 3.063 7.073 1.00 98.88 256 TYR A CA 1
ATOM 2019 C C . TYR A 1 256 ? -10.143 2.170 7.851 1.00 98.88 256 TYR A C 1
ATOM 2021 O O . TYR A 1 256 ? -8.925 2.237 7.672 1.00 98.88 256 TYR A O 1
ATOM 2029 N N . ILE A 1 257 ? -10.688 1.293 8.694 1.00 98.81 257 ILE A N 1
ATOM 2030 C CA . ILE A 1 257 ? -9.930 0.295 9.452 1.00 98.81 257 ILE A CA 1
ATOM 2031 C C . ILE A 1 257 ? -10.471 -1.082 9.117 1.00 98.81 257 ILE A C 1
ATOM 2033 O O . ILE A 1 257 ? -11.651 -1.358 9.329 1.00 98.81 257 ILE A O 1
ATOM 2037 N N . LYS A 1 258 ? -9.591 -1.971 8.662 1.00 98.88 258 LYS A N 1
ATOM 2038 C CA . LYS A 1 258 ? -9.917 -3.375 8.445 1.00 98.88 258 LYS A CA 1
ATOM 2039 C C . LYS A 1 258 ? -8.863 -4.276 9.065 1.00 98.88 258 LYS A C 1
ATOM 2041 O O . LYS A 1 258 ? -7.757 -4.383 8.558 1.00 98.88 258 LYS A O 1
ATOM 2046 N N . ILE A 1 259 ? -9.219 -4.924 10.165 1.00 98.75 259 ILE A N 1
ATOM 2047 C CA . ILE A 1 259 ? -8.369 -5.823 10.960 1.00 98.75 259 ILE A CA 1
ATOM 2048 C C . ILE A 1 259 ? -9.024 -7.199 11.146 1.00 98.75 259 ILE A C 1
ATOM 2050 O O . ILE A 1 259 ? -8.667 -7.932 12.069 1.00 98.75 259 ILE A O 1
ATOM 2054 N N . GLU A 1 260 ? -10.008 -7.524 10.300 1.00 98.62 260 GLU A N 1
ATOM 2055 C CA . GLU A 1 260 ? -10.757 -8.783 10.357 1.00 98.62 260 GLU A CA 1
ATOM 2056 C C . GLU A 1 260 ? -9.836 -10.007 10.319 1.00 98.62 260 GLU A C 1
ATOM 2058 O O . GLU A 1 260 ? -8.726 -9.941 9.793 1.00 98.62 260 GLU A O 1
ATOM 2063 N N . ASP A 1 261 ? -10.293 -11.117 10.889 1.00 98.69 261 ASP A N 1
ATOM 2064 C CA . ASP A 1 261 ? -9.657 -12.430 10.752 1.00 98.69 261 ASP A CA 1
ATOM 2065 C C . ASP A 1 261 ? -8.161 -12.412 11.105 1.00 98.69 261 ASP A C 1
ATOM 2067 O O . ASP A 1 261 ? -7.264 -12.693 10.306 1.00 98.69 261 ASP A O 1
ATOM 2071 N N . ASN A 1 262 ? -7.901 -12.042 12.357 1.00 98.88 262 ASN A N 1
ATOM 2072 C CA . ASN A 1 262 ? -6.587 -12.044 12.983 1.00 98.88 262 ASN A CA 1
ATOM 2073 C C . ASN A 1 262 ? -6.664 -12.770 14.341 1.00 98.88 262 ASN A C 1
ATOM 2075 O O . ASN A 1 262 ? -7.605 -13.495 14.650 1.00 98.88 262 ASN A O 1
ATOM 2079 N N . LYS A 1 263 ? -5.624 -12.641 15.165 1.00 98.56 263 LYS A N 1
ATOM 2080 C CA . LYS A 1 263 ? -5.553 -13.176 16.533 1.00 98.56 263 LYS A CA 1
ATOM 2081 C C . LYS A 1 263 ? -5.450 -12.048 17.559 1.00 98.56 263 LYS A C 1
ATOM 2083 O O . LYS A 1 263 ? -4.819 -12.229 18.603 1.00 98.56 263 LYS A O 1
ATOM 2088 N N . LEU A 1 264 ? -5.982 -10.867 17.236 1.00 98.75 264 LEU A N 1
ATOM 2089 C CA . LEU A 1 264 ? -5.956 -9.729 18.149 1.00 98.75 264 LEU A CA 1
ATOM 2090 C C . LEU A 1 264 ? -6.823 -10.051 19.361 1.00 98.75 264 LEU A C 1
ATOM 2092 O O . LEU A 1 264 ? -7.873 -10.681 19.237 1.00 98.75 264 LEU A O 1
ATOM 2096 N N . GLU A 1 265 ? -6.370 -9.631 20.531 1.00 98.25 265 GLU A N 1
ATOM 2097 C CA . GLU A 1 265 ? -7.009 -9.959 21.799 1.00 98.25 265 GLU A CA 1
ATOM 2098 C C . GLU A 1 265 ? -6.975 -8.778 22.767 1.00 98.25 265 GLU A C 1
ATOM 2100 O O . GLU A 1 265 ? -6.393 -7.729 22.490 1.00 98.25 265 GLU A O 1
ATOM 2105 N N . GLY A 1 266 ? -7.613 -8.947 23.920 1.00 97.31 266 GLY A N 1
ATOM 2106 C CA . GLY A 1 266 ? -7.592 -7.953 24.984 1.00 97.31 266 GLY A CA 1
ATOM 2107 C C . GLY A 1 266 ? -8.715 -6.928 24.878 1.00 97.31 266 GLY A C 1
ATOM 2108 O O . GLY A 1 266 ? -9.708 -7.111 24.176 1.00 97.31 266 GLY A O 1
ATOM 2109 N N . VAL A 1 267 ? -8.589 -5.862 25.667 1.00 97.25 267 VAL A N 1
ATOM 2110 C CA . VAL A 1 267 ? -9.680 -4.914 25.909 1.00 97.25 267 VAL A CA 1
ATOM 2111 C C . VAL A 1 267 ? -9.543 -3.689 25.016 1.00 97.25 267 VAL A C 1
ATOM 2113 O O . VAL A 1 267 ? -8.552 -2.968 25.094 1.00 97.25 267 VAL A O 1
ATOM 2116 N N . VAL A 1 268 ? -10.592 -3.409 24.248 1.00 97.94 268 VAL A N 1
ATOM 2117 C CA . VAL A 1 268 ? -10.773 -2.167 23.499 1.00 97.94 268 VAL A CA 1
ATOM 2118 C C . VAL A 1 268 ? -11.679 -1.239 24.305 1.00 97.94 268 VAL A C 1
ATOM 2120 O O . VAL A 1 268 ? -12.742 -1.633 24.778 1.00 97.94 268 VAL A O 1
ATOM 2123 N N . SER A 1 269 ? -11.256 0.006 24.470 1.00 97.06 269 SER A N 1
ATOM 2124 C CA . SER A 1 269 ? -11.958 1.053 25.226 1.00 97.06 269 SER A CA 1
ATOM 2125 C C . SER A 1 269 ? -11.964 2.370 24.454 1.00 97.06 269 SER A C 1
ATOM 2127 O O . SER A 1 269 ? -11.370 2.468 23.379 1.00 97.06 269 SER A O 1
ATOM 2129 N N . GLU A 1 270 ? -12.589 3.408 25.010 1.00 97.38 270 GLU A N 1
ATOM 2130 C CA . GLU A 1 270 ? -12.743 4.721 24.376 1.00 97.38 270 GLU A CA 1
ATOM 2131 C C . GLU A 1 270 ? -11.416 5.337 23.906 1.00 97.38 270 GLU A C 1
ATOM 2133 O O . GLU A 1 270 ? -11.393 6.066 22.915 1.00 97.38 270 GLU A O 1
ATOM 2138 N N . ILE A 1 271 ? -10.301 5.032 24.581 1.00 98.19 271 ILE A N 1
ATOM 2139 C CA . ILE A 1 271 ? -8.984 5.590 24.247 1.00 98.19 271 ILE A CA 1
ATOM 2140 C C . ILE A 1 271 ? -8.494 5.170 22.855 1.00 98.19 271 ILE A C 1
ATOM 2142 O O . ILE A 1 271 ? -7.855 5.967 22.175 1.00 98.19 271 ILE A O 1
ATOM 2146 N N . HIS A 1 272 ? -8.864 3.971 22.393 1.00 98.62 272 HIS A N 1
ATOM 2147 C CA . HIS A 1 272 ? -8.491 3.452 21.070 1.00 98.62 272 HIS A CA 1
ATOM 2148 C C . HIS A 1 272 ? -9.148 4.232 19.928 1.00 98.62 272 HIS A C 1
ATOM 2150 O O . HIS A 1 272 ? -8.735 4.124 18.777 1.00 98.62 272 HIS A O 1
ATOM 2156 N N . PHE A 1 273 ? -10.162 5.029 20.257 1.00 98.12 273 PHE A N 1
ATOM 2157 C CA . PHE A 1 273 ? -11.000 5.759 19.323 1.00 98.12 273 PHE A CA 1
ATOM 2158 C C . PHE A 1 273 ? -10.940 7.278 19.529 1.00 98.12 273 PHE A C 1
ATOM 2160 O O . PHE A 1 273 ? -11.603 8.009 18.800 1.00 98.12 273 PHE A O 1
ATOM 2167 N N . ALA A 1 274 ? -10.172 7.760 20.515 1.00 97.56 274 ALA A N 1
ATOM 2168 C CA . ALA A 1 274 ? -10.322 9.091 21.108 1.00 97.56 274 ALA A CA 1
ATOM 2169 C C . ALA A 1 274 ? -10.330 10.261 20.107 1.00 97.56 274 ALA A C 1
ATOM 2171 O O . ALA A 1 274 ? -11.137 11.175 20.268 1.00 97.56 274 ALA A O 1
ATOM 2172 N N . ASN A 1 275 ? -9.477 10.226 19.077 1.00 97.69 275 ASN A N 1
ATOM 2173 C CA . ASN A 1 275 ? -9.388 11.278 18.060 1.00 97.69 275 ASN A CA 1
ATOM 2174 C C . ASN A 1 275 ? -9.810 10.819 16.662 1.00 97.69 275 ASN A C 1
ATOM 2176 O O . ASN A 1 275 ? -9.526 11.532 15.705 1.00 97.69 275 ASN A O 1
ATOM 2180 N N . LEU A 1 276 ? -10.459 9.663 16.505 1.00 98.31 276 LEU A N 1
ATOM 2181 C CA . LEU A 1 276 ? -10.799 9.120 15.186 1.00 98.31 276 LEU A CA 1
ATOM 2182 C C . LEU A 1 276 ? -12.000 9.831 14.549 1.00 98.31 276 LEU A C 1
ATOM 2184 O O . LEU A 1 276 ? -12.974 9.190 14.195 1.00 98.31 276 LEU A O 1
ATOM 2188 N N . THR A 1 277 ? -11.966 11.155 14.409 1.00 97.50 277 THR A N 1
ATOM 2189 C CA . THR A 1 277 ? -13.139 11.967 14.040 1.00 97.50 277 THR A CA 1
ATOM 2190 C C . THR A 1 277 ? -13.656 11.741 12.621 1.00 97.50 277 THR A C 1
ATOM 2192 O O . THR A 1 277 ? -14.752 12.191 12.302 1.00 97.50 277 THR A O 1
ATOM 2195 N N . LYS A 1 278 ? -12.869 11.090 11.757 1.00 98.44 278 LYS A N 1
ATOM 2196 C CA . LYS A 1 278 ? -13.243 10.774 10.372 1.00 98.44 278 LYS A CA 1
ATOM 2197 C C . LYS A 1 278 ? -13.603 9.304 10.144 1.00 98.44 278 LYS A C 1
ATOM 2199 O O . LYS A 1 278 ? -13.903 8.936 9.016 1.00 98.44 278 LYS A O 1
ATOM 2204 N N . LEU A 1 279 ? -13.567 8.460 11.177 1.00 98.56 279 LEU A N 1
ATOM 2205 C CA . LEU A 1 279 ? -13.770 7.023 11.002 1.00 98.56 279 LEU A CA 1
ATOM 2206 C C . LEU A 1 279 ? -15.180 6.729 10.478 1.00 98.56 279 LEU A C 1
ATOM 2208 O O . LEU A 1 279 ? -16.165 7.012 11.153 1.00 98.56 279 LEU A O 1
ATOM 2212 N N . MET A 1 280 ? -15.261 6.114 9.302 1.00 98.06 280 MET A N 1
ATOM 2213 C CA . MET A 1 280 ? -16.521 5.728 8.663 1.00 98.06 280 MET A CA 1
ATOM 2214 C C . MET A 1 280 ? -16.674 4.212 8.556 1.00 98.06 280 MET A C 1
ATOM 2216 O O . MET A 1 280 ? -17.794 3.705 8.581 1.00 98.06 280 MET A O 1
ATOM 2220 N N . TYR A 1 281 ? -15.562 3.483 8.472 1.00 98.62 281 TYR A N 1
ATOM 2221 C CA . TYR A 1 281 ? -15.576 2.047 8.236 1.00 98.62 281 TYR A CA 1
ATOM 2222 C C . TYR A 1 281 ? -14.696 1.323 9.250 1.00 98.62 281 TYR A C 1
ATOM 2224 O O . TYR A 1 281 ? -13.484 1.543 9.304 1.00 98.62 281 TYR A O 1
ATOM 2232 N N . LEU A 1 282 ? -15.306 0.448 10.050 1.00 98.56 282 LEU A N 1
ATOM 2233 C CA . LEU A 1 282 ? -14.611 -0.382 11.026 1.00 98.56 282 LEU A CA 1
ATOM 2234 C C . LEU A 1 282 ? -14.977 -1.843 10.810 1.00 98.56 282 LEU A C 1
ATOM 2236 O O . LEU A 1 282 ? -16.050 -2.298 11.205 1.00 98.56 282 LEU A O 1
ATOM 2240 N N . TYR A 1 283 ? -14.032 -2.574 10.233 1.00 98.75 283 TYR A N 1
ATOM 2241 C CA . TYR A 1 283 ? -14.129 -4.001 10.009 1.00 98.75 283 TYR A CA 1
ATOM 2242 C C . TYR A 1 283 ? -13.167 -4.741 10.926 1.00 98.75 283 TYR A C 1
ATOM 2244 O O . TYR A 1 283 ? -11.950 -4.675 10.742 1.00 98.75 283 TYR A O 1
ATOM 2252 N N . ALA A 1 284 ? -13.682 -5.425 11.940 1.00 98.25 284 ALA A N 1
ATOM 2253 C CA . ALA A 1 284 ? -12.844 -6.054 12.955 1.00 98.25 284 ALA A CA 1
ATOM 2254 C C . ALA A 1 284 ? -13.325 -7.433 13.418 1.00 98.25 284 ALA A C 1
ATOM 2256 O O . ALA A 1 284 ? -12.787 -7.962 14.398 1.00 98.25 284 ALA A O 1
ATOM 2257 N N . SER A 1 285 ? -14.294 -8.022 12.714 1.00 98.44 285 SER A N 1
ATOM 2258 C CA . SER A 1 285 ? -14.775 -9.385 12.937 1.00 98.44 285 SER A CA 1
ATOM 2259 C C . SER A 1 285 ? -13.645 -10.426 13.001 1.00 98.44 285 SER A C 1
AT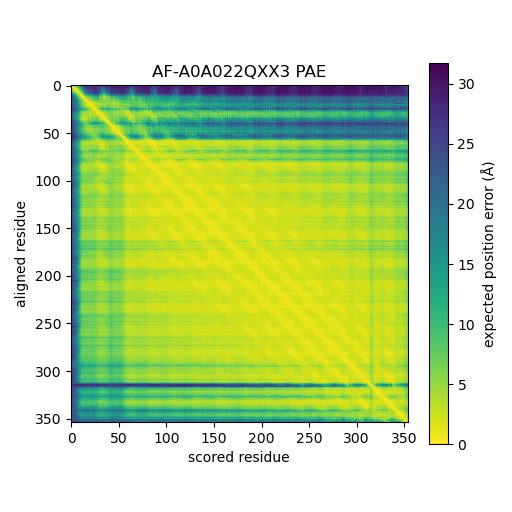OM 2261 O O . SER A 1 285 ? -12.563 -10.227 12.460 1.00 98.44 285 SER A O 1
ATOM 2263 N N . GLY A 1 286 ? -13.875 -11.554 13.672 1.00 97.94 286 GLY A N 1
ATOM 2264 C CA . GLY A 1 286 ? -12.921 -12.673 13.662 1.00 97.94 286 GLY A CA 1
ATOM 2265 C C . GLY A 1 286 ? -11.664 -12.431 14.508 1.00 97.94 286 GLY A C 1
ATOM 2266 O O . GLY A 1 286 ? -10.579 -12.879 14.154 1.00 97.94 286 GLY A O 1
ATOM 2267 N N . ASN A 1 287 ? -11.806 -11.716 15.629 1.00 98.38 287 ASN A N 1
ATOM 2268 C CA . ASN A 1 287 ? -10.759 -11.508 16.635 1.00 98.38 287 ASN A CA 1
ATOM 2269 C C . ASN A 1 287 ? -11.264 -11.890 18.042 1.00 98.38 287 ASN A C 1
ATOM 2271 O O . ASN A 1 287 ? -12.450 -12.143 18.237 1.00 98.38 287 ASN A O 1
ATOM 2275 N N . HIS A 1 288 ? -10.375 -11.895 19.038 1.00 96.44 288 HIS A N 1
ATOM 2276 C CA . HIS A 1 288 ? -10.666 -12.185 20.451 1.00 96.44 288 HIS A CA 1
ATOM 2277 C C . HIS A 1 288 ? -10.720 -10.908 21.310 1.00 96.44 288 HIS A C 1
ATOM 2279 O O . HIS A 1 288 ? -10.182 -10.858 22.418 1.00 96.44 288 HIS A O 1
ATOM 2285 N N . LEU A 1 289 ? -11.318 -9.845 20.771 1.00 97.44 289 LEU A N 1
ATOM 2286 C CA . LEU A 1 289 ? -11.356 -8.524 21.397 1.00 97.44 289 LEU A CA 1
ATOM 2287 C C . LEU A 1 289 ? -12.588 -8.368 22.294 1.00 97.44 289 LEU A C 1
ATOM 2289 O O . LEU A 1 289 ? -13.685 -8.784 21.930 1.00 97.44 289 LEU A O 1
ATOM 2293 N N . THR A 1 290 ? -12.412 -7.719 23.444 1.00 95.94 290 THR A N 1
ATOM 2294 C CA . THR A 1 290 ? -13.502 -7.349 24.356 1.00 95.94 290 THR A CA 1
ATOM 2295 C C . THR A 1 290 ? -13.722 -5.844 24.308 1.00 95.94 290 THR A C 1
ATOM 2297 O O . THR A 1 290 ? -12.813 -5.080 24.637 1.00 95.94 290 THR A O 1
ATOM 2300 N N . LEU A 1 291 ? -14.927 -5.386 23.967 1.00 94.75 291 LEU A N 1
ATOM 2301 C CA . LEU A 1 291 ? -15.258 -3.962 24.031 1.00 94.75 291 LEU A CA 1
ATOM 2302 C C . LEU A 1 291 ? -15.719 -3.587 25.442 1.00 94.75 291 LEU A C 1
ATOM 2304 O O . LEU A 1 291 ? -16.752 -4.051 25.922 1.00 94.75 291 LEU A O 1
ATOM 2308 N N . LYS A 1 292 ? -14.994 -2.674 26.087 1.00 93.12 292 LYS A N 1
ATOM 2309 C CA . LYS A 1 292 ? -15.343 -2.125 27.397 1.00 93.12 292 LYS A CA 1
ATOM 2310 C C . LYS A 1 292 ? -15.386 -0.607 27.343 1.00 93.12 292 LYS A C 1
ATOM 2312 O O . LYS A 1 292 ? -14.368 0.062 27.492 1.00 93.12 292 LYS A O 1
ATOM 2317 N N . VAL A 1 293 ? -16.597 -0.086 27.185 1.00 92.56 293 VAL A N 1
ATOM 2318 C CA . VAL A 1 293 ? -16.888 1.349 27.152 1.00 92.56 293 VAL A CA 1
ATOM 2319 C C . VAL A 1 293 ? -17.962 1.712 28.172 1.00 92.56 293 VAL A C 1
ATOM 2321 O O . VAL A 1 293 ? -18.783 0.888 28.579 1.00 92.56 293 VAL A O 1
ATOM 2324 N N . SER A 1 294 ? -17.957 2.966 28.596 1.00 91.56 294 SER A N 1
ATOM 2325 C CA . SER A 1 294 ? -18.977 3.560 29.448 1.00 91.56 294 SER A CA 1
ATOM 2326 C C . SER A 1 294 ? -20.347 3.579 28.758 1.00 91.56 294 SER A C 1
ATOM 2328 O O . SER A 1 294 ? -20.480 3.789 27.553 1.00 91.56 294 SER A O 1
ATOM 2330 N N . THR A 1 295 ? -21.415 3.398 29.536 1.00 86.06 295 THR A N 1
ATOM 2331 C CA . THR A 1 295 ? -22.796 3.323 29.017 1.00 86.06 295 THR A CA 1
ATOM 2332 C C . THR A 1 295 ? -23.289 4.630 28.392 1.00 86.06 295 THR A C 1
ATOM 2334 O O . THR A 1 295 ? -24.267 4.641 27.645 1.00 86.06 295 THR A O 1
ATOM 2337 N N . ASN A 1 296 ? -22.651 5.749 28.734 1.00 88.56 296 ASN A N 1
ATOM 2338 C CA . ASN A 1 296 ? -22.937 7.078 28.210 1.00 88.56 296 ASN A CA 1
ATOM 2339 C C . ASN A 1 296 ? -21.940 7.522 27.131 1.00 88.56 296 ASN A C 1
ATOM 2341 O O . ASN A 1 296 ? -22.027 8.675 26.707 1.00 88.56 296 ASN A O 1
ATOM 2345 N N . TRP A 1 297 ? -21.050 6.636 26.669 1.00 94.06 297 TRP A N 1
ATOM 2346 C CA . TRP A 1 297 ? -20.078 6.960 25.633 1.00 94.06 297 TRP A CA 1
ATOM 2347 C C . TRP A 1 297 ? -20.752 7.527 24.376 1.00 94.06 297 TRP A C 1
ATOM 2349 O O . TRP A 1 297 ? -21.864 7.142 23.976 1.00 94.06 297 TRP A O 1
ATOM 2359 N N . ILE A 1 298 ? -20.079 8.513 23.794 1.00 93.69 298 ILE A N 1
ATOM 2360 C CA . ILE A 1 298 ? -20.388 9.113 22.503 1.00 93.69 298 ILE A CA 1
ATOM 2361 C C . ILE A 1 298 ? -19.068 9.061 21.732 1.00 93.69 298 ILE A C 1
ATOM 2363 O O . ILE A 1 298 ? -18.143 9.787 22.109 1.00 93.69 298 ILE A O 1
ATOM 2367 N N . PRO A 1 299 ? -18.932 8.172 20.736 1.00 95.50 299 PRO A N 1
ATOM 2368 C CA . PRO A 1 299 ? -17.731 8.134 19.919 1.00 95.50 299 PRO A CA 1
ATOM 2369 C C . PRO A 1 299 ? -17.587 9.438 19.122 1.00 95.50 299 PRO A C 1
ATOM 2371 O O . PRO A 1 299 ? -18.592 10.086 18.823 1.00 95.50 299 PRO A O 1
ATOM 2374 N N . PRO A 1 300 ? -16.355 9.835 18.766 1.00 96.75 300 PRO A N 1
ATOM 2375 C CA . PRO A 1 300 ? -16.095 11.077 18.039 1.00 96.75 300 PRO A CA 1
ATOM 2376 C C . PRO A 1 300 ? -16.368 10.975 16.528 1.00 96.75 300 PRO A C 1
ATOM 2378 O O . PRO A 1 300 ? -16.007 11.890 15.796 1.00 96.75 300 PRO A O 1
ATOM 2381 N N . PHE A 1 301 ? -16.957 9.872 16.067 1.00 96.75 301 PHE A N 1
ATOM 2382 C CA . PHE A 1 301 ? -17.141 9.537 14.660 1.00 96.75 301 PHE A CA 1
ATOM 2383 C C . PHE A 1 301 ? -18.582 9.174 14.324 1.00 96.75 301 PHE A C 1
ATOM 2385 O O . PHE A 1 301 ? -19.401 8.918 15.209 1.00 96.75 301 PHE A O 1
ATOM 2392 N N . GLU A 1 302 ? -18.843 9.106 13.022 1.00 95.62 302 GLU A N 1
ATOM 2393 C CA . GLU A 1 302 ? -20.105 8.684 12.432 1.00 95.62 302 GLU A CA 1
ATOM 2394 C C . GLU A 1 302 ? -19.853 7.474 11.524 1.00 95.62 302 GLU A C 1
ATOM 2396 O O . GLU A 1 302 ? -19.376 7.613 10.400 1.00 95.62 302 GLU A O 1
ATOM 2401 N N . ILE A 1 303 ? -20.150 6.277 12.033 1.00 96.06 303 ILE A N 1
ATOM 2402 C CA . ILE A 1 303 ? -19.864 5.015 11.351 1.00 96.06 303 ILE A CA 1
ATOM 2403 C C . ILE A 1 303 ? -20.936 4.690 10.299 1.00 96.06 303 ILE A C 1
ATOM 2405 O O . ILE A 1 303 ? -22.133 4.764 10.585 1.00 96.06 303 ILE A O 1
ATOM 2409 N N . ALA A 1 304 ? -20.488 4.299 9.106 1.00 96.56 304 ALA A N 1
ATOM 2410 C CA . ALA A 1 304 ? -21.318 3.797 8.013 1.00 96.56 304 ALA A CA 1
ATOM 2411 C C . ALA A 1 304 ? -21.352 2.262 7.991 1.00 96.56 304 ALA A C 1
ATOM 2413 O O . ALA A 1 304 ? -22.419 1.659 7.882 1.00 96.56 304 ALA A O 1
ATOM 2414 N N . GLU A 1 305 ? -20.198 1.614 8.175 1.00 97.31 305 GLU A N 1
ATOM 2415 C CA . GLU A 1 305 ? -20.107 0.152 8.233 1.00 97.31 305 GLU A CA 1
ATOM 2416 C C . GLU A 1 305 ? -19.337 -0.313 9.470 1.00 97.31 305 GLU A C 1
ATOM 2418 O O . GLU A 1 305 ? -18.222 0.143 9.740 1.00 97.31 305 GLU A O 1
ATOM 2423 N N . LEU A 1 306 ? -19.941 -1.242 10.215 1.00 97.06 306 LEU A N 1
ATOM 2424 C CA . LEU A 1 30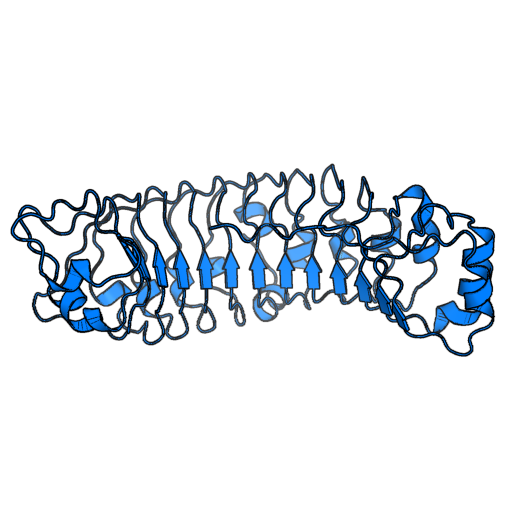6 ? -19.404 -1.767 11.466 1.00 97.06 306 LEU A CA 1
ATOM 2425 C C . LEU A 1 306 ? -19.499 -3.296 11.505 1.00 97.06 306 LEU A C 1
ATOM 2427 O O . LEU A 1 306 ? -20.599 -3.842 11.582 1.00 97.06 306 LEU A O 1
ATOM 2431 N N . THR A 1 307 ? -18.358 -3.987 11.526 1.00 97.56 307 THR A N 1
ATOM 2432 C CA . THR A 1 307 ? -18.292 -5.440 11.753 1.00 97.56 307 THR A CA 1
ATOM 2433 C C . THR A 1 307 ? -17.464 -5.742 13.002 1.00 97.56 307 THR A C 1
ATOM 2435 O O . THR A 1 307 ? -16.271 -5.454 13.079 1.00 97.56 307 THR A O 1
ATOM 2438 N N . LEU A 1 308 ? -18.121 -6.277 14.031 1.00 96.69 308 LEU A N 1
ATOM 2439 C CA . LEU A 1 308 ? -17.534 -6.647 15.326 1.00 96.69 308 LEU A CA 1
ATOM 2440 C C . LEU A 1 308 ? -17.783 -8.128 15.637 1.00 96.69 308 LEU A C 1
ATOM 2442 O O . LEU A 1 308 ? -17.834 -8.531 16.797 1.00 96.69 308 LEU A O 1
ATOM 2446 N N . GLY A 1 309 ? -17.994 -8.947 14.609 1.00 96.50 309 GLY A N 1
ATOM 2447 C CA . GLY A 1 309 ? -18.284 -10.362 14.757 1.00 96.50 309 GLY A CA 1
ATOM 2448 C C . GLY A 1 309 ? -17.242 -11.074 15.627 1.00 96.50 309 GLY A C 1
ATOM 2449 O O . GLY A 1 309 ? -16.038 -10.875 15.480 1.00 96.50 309 GLY A O 1
ATOM 2450 N N . SER A 1 310 ? -17.690 -11.940 16.531 1.00 95.62 310 SER A N 1
ATOM 2451 C CA . SER A 1 310 ? -16.868 -12.659 17.523 1.00 95.62 310 SER A CA 1
ATOM 2452 C C . SER A 1 310 ? -16.230 -11.807 18.633 1.00 95.62 310 SER A C 1
ATOM 2454 O O . SER A 1 310 ? -15.539 -12.367 19.482 1.00 95.62 310 SER A O 1
ATOM 2456 N N . TRP A 1 311 ? -16.465 -10.490 18.681 1.00 95.75 311 TRP A N 1
ATOM 2457 C CA . TRP A 1 311 ? -16.026 -9.666 19.813 1.00 95.75 311 TRP A CA 1
ATOM 2458 C C . TRP A 1 311 ? -16.859 -9.940 21.060 1.00 95.75 311 TRP A C 1
ATOM 2460 O O . TRP A 1 311 ? -18.076 -10.026 20.983 1.00 95.75 311 TRP A O 1
ATOM 2470 N N . ASP A 1 312 ? -16.249 -9.943 22.237 1.00 93.88 312 ASP A N 1
ATOM 2471 C CA . ASP A 1 312 ? -17.004 -9.927 23.488 1.00 93.88 312 ASP A CA 1
ATOM 2472 C C . ASP A 1 312 ? -17.508 -8.504 23.779 1.00 93.88 312 ASP A C 1
ATOM 2474 O O . ASP A 1 312 ? -16.738 -7.607 24.133 1.00 93.88 312 ASP A O 1
ATOM 2478 N N . LEU A 1 313 ? -18.813 -8.280 23.620 1.00 90.56 313 LEU A N 1
ATOM 2479 C CA . LEU A 1 313 ? -19.463 -7.005 23.952 1.00 90.56 313 LEU A CA 1
ATOM 2480 C C . LEU A 1 313 ? -20.079 -7.011 25.369 1.00 90.56 313 LEU A C 1
ATOM 2482 O O . LEU A 1 313 ? -20.817 -6.091 25.729 1.00 90.56 313 LEU A O 1
ATOM 2486 N N . GLY A 1 314 ? -19.747 -8.026 26.177 1.00 75.88 314 GLY A N 1
ATOM 2487 C CA . GLY A 1 314 ? -20.214 -8.260 27.539 1.00 75.88 314 GLY A CA 1
ATOM 2488 C C . GLY A 1 314 ? -21.295 -9.345 27.621 1.00 75.88 314 GLY A C 1
ATOM 2489 O O . GLY A 1 314 ? -22.321 -9.274 26.940 1.00 75.88 314 GLY A O 1
ATOM 2490 N N . GLU A 1 315 ? -21.104 -10.329 28.512 1.00 58.97 315 GLU A N 1
ATOM 2491 C CA . GLU A 1 315 ? -22.075 -11.406 28.761 1.00 58.97 315 GLU A CA 1
ATOM 2492 C C . GLU A 1 315 ? -23.463 -10.859 29.135 1.00 58.97 315 GLU A C 1
ATOM 2494 O O . GLU A 1 315 ? -23.622 -10.093 30.089 1.00 58.97 315 GLU A O 1
ATOM 2499 N N . GLY A 1 316 ? -24.496 -11.275 28.394 1.00 61.25 316 GLY A N 1
ATOM 2500 C CA . GLY A 1 316 ? -25.881 -10.886 28.681 1.00 61.25 316 GLY A CA 1
ATOM 2501 C C . GLY A 1 316 ? -26.220 -9.433 28.324 1.00 61.25 316 GLY A C 1
ATOM 2502 O O . GLY A 1 316 ? -27.313 -8.965 28.654 1.00 61.25 316 GLY A O 1
ATOM 2503 N N . GLY A 1 317 ? -25.304 -8.716 27.664 1.00 66.56 317 GLY A N 1
ATOM 2504 C CA . GLY A 1 317 ? -25.469 -7.320 27.279 1.00 66.56 317 GLY A CA 1
ATOM 2505 C C . GLY A 1 317 ? -26.492 -7.126 26.160 1.00 66.56 317 GLY A C 1
ATOM 2506 O O . GLY A 1 317 ? -26.589 -7.926 25.229 1.00 66.56 317 GLY A O 1
ATOM 2507 N N . GLN A 1 318 ? -27.256 -6.036 26.243 1.00 79.94 318 GLN A N 1
ATOM 2508 C CA . GLN A 1 318 ? -27.999 -5.506 25.100 1.00 79.94 318 GLN A CA 1
ATOM 2509 C C . GLN A 1 318 ? -27.025 -4.866 24.104 1.00 79.94 318 GLN A C 1
ATOM 2511 O O . GLN A 1 318 ? -25.877 -4.574 24.440 1.00 79.94 318 GLN A O 1
ATOM 2516 N N . ILE A 1 319 ? -27.504 -4.583 22.894 1.00 86.56 319 ILE A N 1
ATOM 2517 C CA . ILE A 1 319 ? -26.742 -3.808 21.911 1.00 86.56 319 ILE A CA 1
ATOM 2518 C C . ILE A 1 319 ? -26.276 -2.485 22.540 1.00 86.56 319 ILE A C 1
ATOM 2520 O O . ILE A 1 319 ? -27.111 -1.762 23.097 1.00 86.56 319 ILE A O 1
ATOM 2524 N N . PRO A 1 320 ? -24.973 -2.151 22.464 1.00 87.56 320 PRO A N 1
ATOM 2525 C CA . PRO A 1 320 ? -24.446 -0.929 23.051 1.00 87.56 320 PRO A CA 1
ATOM 2526 C C . PRO A 1 320 ? -25.199 0.323 22.583 1.00 87.56 320 PRO A C 1
ATOM 2528 O O . PRO A 1 320 ? -25.400 0.553 21.390 1.00 87.56 320 PRO A O 1
ATOM 2531 N N . THR A 1 321 ? -25.577 1.178 23.534 1.00 87.81 321 THR A N 1
ATOM 2532 C CA . THR A 1 321 ? -26.386 2.387 23.285 1.00 87.81 321 THR A CA 1
ATOM 2533 C C . THR A 1 321 ? -25.717 3.375 22.329 1.00 87.81 321 THR A C 1
ATOM 2535 O O . THR A 1 321 ? -26.400 4.135 21.646 1.00 87.81 321 THR A O 1
ATOM 2538 N N . TRP A 1 322 ? -24.385 3.381 22.258 1.00 90.88 322 TRP A N 1
ATOM 2539 C CA . TRP A 1 322 ? -23.639 4.234 21.337 1.00 90.88 322 TRP A CA 1
ATOM 2540 C C . TRP A 1 322 ? -23.854 3.843 19.865 1.00 90.88 322 TRP A C 1
ATOM 2542 O O . TRP A 1 322 ? -23.844 4.731 19.015 1.00 90.88 322 TRP A O 1
ATOM 2552 N N . ILE A 1 323 ? -24.104 2.558 19.569 1.00 90.88 323 ILE A N 1
ATOM 2553 C CA . ILE A 1 323 ? -24.445 2.084 18.217 1.00 90.88 323 ILE A CA 1
ATOM 2554 C C . ILE A 1 323 ? -25.832 2.606 17.847 1.00 90.88 323 ILE A C 1
ATOM 2556 O O . ILE A 1 323 ? -26.032 3.163 16.771 1.00 90.88 323 ILE A O 1
ATOM 2560 N N . GLU A 1 324 ? -26.790 2.525 18.778 1.00 88.38 324 GLU A N 1
ATOM 2561 C CA . GLU A 1 324 ? -28.137 3.050 18.548 1.00 88.38 324 GLU A CA 1
ATOM 2562 C C . GLU A 1 324 ? -28.135 4.559 18.240 1.00 88.38 324 GLU A C 1
ATOM 2564 O O . GLU A 1 324 ? -28.941 5.021 17.429 1.00 88.38 324 GLU A O 1
ATOM 2569 N N . LYS A 1 325 ? -27.237 5.339 18.855 1.00 88.75 325 LYS A N 1
ATOM 2570 C CA . LYS A 1 325 ? -27.110 6.779 18.568 1.00 88.75 325 LYS A CA 1
ATOM 2571 C C . LYS A 1 325 ? -26.679 7.070 17.124 1.00 88.75 325 LYS A C 1
ATOM 2573 O O . LYS A 1 325 ? -26.948 8.166 16.651 1.00 88.75 325 LYS A O 1
ATOM 2578 N N . GLN A 1 326 ? -26.065 6.107 16.437 1.00 90.19 326 GLN A N 1
ATOM 2579 C CA . GLN A 1 326 ? -25.570 6.240 15.062 1.00 90.19 326 GLN A CA 1
ATOM 2580 C C . GLN A 1 326 ? -26.467 5.560 14.018 1.00 90.19 326 GLN A C 1
ATOM 2582 O O . GLN A 1 326 ? -26.183 5.626 12.830 1.00 90.19 326 GLN A O 1
ATOM 2587 N N . LYS A 1 327 ? -27.591 4.956 14.426 1.00 82.88 327 LYS A N 1
ATOM 2588 C CA . LYS A 1 327 ? -28.466 4.115 13.583 1.00 82.88 327 LYS A CA 1
ATOM 2589 C C . LYS A 1 327 ? -28.964 4.709 12.261 1.00 82.88 327 LYS A C 1
ATOM 2591 O O . LYS A 1 327 ? -29.489 3.962 11.450 1.00 82.88 327 LYS A O 1
ATOM 2596 N N . LEU A 1 328 ? -28.914 6.030 12.083 1.00 82.62 328 LEU A N 1
ATOM 2597 C CA . LEU A 1 328 ? -29.339 6.683 10.839 1.00 82.62 328 LEU A CA 1
ATOM 2598 C C . LEU A 1 328 ? -28.245 6.693 9.767 1.00 82.62 328 LEU A C 1
ATOM 2600 O O . LEU A 1 328 ? -28.567 6.927 8.609 1.00 82.62 328 LEU A O 1
ATOM 2604 N N . ASN A 1 329 ? -26.997 6.447 10.164 1.00 87.56 329 ASN A N 1
ATOM 2605 C CA . ASN A 1 329 ? -25.833 6.473 9.287 1.00 87.56 329 ASN A CA 1
ATOM 2606 C C . ASN A 1 329 ? -25.337 5.061 8.935 1.00 87.56 329 ASN A C 1
ATOM 2608 O O . ASN A 1 329 ? -24.513 4.932 8.043 1.00 87.56 329 ASN A O 1
ATOM 2612 N N . ILE A 1 330 ? -25.797 4.022 9.645 1.00 92.50 330 ILE A N 1
ATOM 2613 C CA . ILE A 1 330 ? -25.289 2.653 9.497 1.00 92.50 330 ILE A CA 1
ATOM 2614 C C . ILE A 1 330 ? -25.965 1.954 8.312 1.00 92.50 330 ILE A C 1
ATOM 2616 O O . ILE A 1 330 ? -27.150 1.626 8.383 1.00 92.50 330 ILE A O 1
ATOM 2620 N N . ASP A 1 331 ? -25.169 1.645 7.291 1.00 92.69 331 ASP A N 1
ATOM 2621 C CA . ASP A 1 331 ? -25.561 0.894 6.094 1.00 92.69 331 ASP A CA 1
ATOM 2622 C C . ASP A 1 331 ? -25.281 -0.613 6.241 1.00 92.69 331 ASP A C 1
ATOM 2624 O O . ASP A 1 331 ? -25.989 -1.448 5.668 1.00 92.69 331 ASP A O 1
ATOM 2628 N N . LYS A 1 332 ? -24.270 -0.972 7.048 1.00 94.06 332 LYS A N 1
ATOM 2629 C CA . LYS A 1 332 ? -23.895 -2.362 7.343 1.00 94.06 332 LYS A CA 1
ATOM 2630 C C . LYS A 1 332 ? -23.545 -2.566 8.813 1.00 94.06 332 LYS A C 1
ATOM 2632 O O . LYS A 1 332 ? -22.706 -1.850 9.363 1.00 94.06 332 LYS A O 1
ATOM 2637 N N . LEU A 1 333 ? -24.133 -3.594 9.428 1.00 94.69 333 LEU A N 1
ATOM 2638 C CA . LEU A 1 333 ? -23.886 -3.950 10.827 1.00 94.69 333 LEU A CA 1
ATOM 2639 C C . LEU A 1 333 ? -23.749 -5.462 11.018 1.00 94.69 333 LEU A C 1
ATOM 2641 O O . LEU A 1 333 ? -24.730 -6.181 10.882 1.00 94.69 333 LEU A O 1
ATOM 2645 N N . ASP A 1 334 ? -22.574 -5.920 11.445 1.00 94.75 334 ASP A N 1
ATOM 2646 C CA . ASP A 1 334 ? -22.340 -7.302 11.880 1.00 94.75 334 ASP A CA 1
ATOM 2647 C C . ASP A 1 334 ? -21.939 -7.332 13.363 1.00 94.75 334 ASP A C 1
ATOM 2649 O O . ASP A 1 334 ? -20.874 -6.851 13.752 1.00 94.75 334 ASP A O 1
ATOM 2653 N N . LEU A 1 335 ? -22.807 -7.914 14.193 1.00 93.25 335 LEU A N 1
ATOM 2654 C CA . LEU A 1 335 ? -22.573 -8.185 15.618 1.00 93.25 335 LEU A CA 1
ATOM 2655 C C . LEU A 1 335 ? -22.671 -9.691 15.921 1.00 93.25 335 LEU A C 1
ATOM 2657 O O . LEU A 1 335 ? -23.026 -10.093 17.035 1.00 93.25 335 LEU A O 1
ATOM 2661 N N . SER A 1 336 ? -22.428 -10.543 14.925 1.00 92.81 336 SER A N 1
ATOM 2662 C CA . SER A 1 336 ? -22.552 -11.995 15.051 1.00 92.81 336 SER A CA 1
ATOM 2663 C C . SER A 1 336 ? -21.595 -12.558 16.105 1.00 92.81 336 SER A C 1
ATOM 2665 O O . SER A 1 336 ? -20.463 -12.117 16.256 1.00 92.81 336 SER A O 1
ATOM 2667 N N . GLY A 1 337 ? -22.048 -13.530 16.900 1.00 91.94 337 GLY A N 1
ATOM 2668 C CA . GLY A 1 337 ? -21.179 -14.190 17.884 1.00 91.94 337 GLY A CA 1
ATOM 2669 C C . GLY A 1 337 ? -20.656 -13.291 19.014 1.00 91.94 337 GLY A C 1
ATOM 2670 O O . GLY A 1 337 ? -19.686 -13.667 19.659 1.00 91.94 337 GLY A O 1
ATOM 2671 N N . THR A 1 338 ? -21.283 -12.138 19.276 1.00 91.94 338 THR A N 1
ATOM 2672 C CA . THR A 1 338 ? -20.766 -11.156 20.250 1.00 91.94 338 THR A CA 1
ATOM 2673 C C . THR A 1 338 ? -21.166 -11.378 21.713 1.00 91.94 338 THR A C 1
ATOM 2675 O O . THR A 1 338 ? -20.847 -10.577 22.591 1.00 91.94 338 THR A O 1
ATOM 2678 N N . GLY A 1 339 ? -21.946 -12.426 21.992 1.00 87.75 339 GLY A N 1
ATOM 2679 C CA . GLY A 1 339 ? -22.524 -12.670 23.320 1.00 87.75 339 GLY A CA 1
ATOM 2680 C C . GLY A 1 339 ? -23.699 -11.751 23.690 1.00 87.75 339 GLY A C 1
ATOM 2681 O O . GLY A 1 339 ? -24.315 -11.950 24.741 1.00 87.75 339 GLY A O 1
ATOM 2682 N N . ILE A 1 340 ? -24.058 -10.797 22.819 1.00 88.06 340 ILE A N 1
ATOM 2683 C CA . ILE A 1 340 ? -25.255 -9.963 22.970 1.00 88.06 340 ILE A CA 1
ATOM 2684 C C . ILE A 1 340 ? -26.500 -10.849 23.050 1.00 88.06 340 ILE A C 1
ATOM 2686 O O . ILE A 1 340 ? -26.677 -11.796 22.281 1.00 88.06 340 ILE A O 1
ATOM 2690 N N . SER A 1 341 ? -27.405 -10.506 23.964 1.00 85.00 341 SER A N 1
ATOM 2691 C CA . SER A 1 341 ? -28.676 -11.207 24.140 1.00 85.00 341 SER A CA 1
ATOM 2692 C C . SER A 1 341 ? -29.817 -10.238 24.466 1.00 85.00 341 SER A C 1
ATOM 2694 O O . SER A 1 341 ? -29.602 -9.073 24.799 1.00 85.00 341 SER A O 1
ATOM 2696 N N . GLY A 1 342 ? -31.059 -10.711 24.357 1.00 83.25 342 GLY A N 1
ATOM 2697 C CA . GLY A 1 342 ? -32.257 -9.915 24.629 1.00 83.25 342 GLY A CA 1
ATOM 2698 C C . GLY A 1 342 ? -33.041 -9.546 23.371 1.00 83.25 342 GLY A C 1
ATOM 2699 O O . GLY A 1 342 ? -33.022 -10.263 22.373 1.00 83.25 342 GLY A O 1
ATOM 2700 N N . ILE A 1 343 ? -33.806 -8.454 23.448 1.00 82.81 343 ILE A N 1
ATOM 2701 C CA . ILE A 1 343 ? -34.690 -8.015 22.361 1.00 82.81 343 ILE A CA 1
ATOM 2702 C C . ILE A 1 343 ? -33.868 -7.269 21.313 1.00 82.81 343 ILE A C 1
ATOM 2704 O O . ILE A 1 343 ? -33.218 -6.277 21.634 1.00 82.81 343 ILE A O 1
ATOM 2708 N N . VAL A 1 344 ? -33.965 -7.706 20.057 1.00 84.31 344 VAL A N 1
ATOM 2709 C CA . VAL A 1 344 ? -33.402 -6.994 18.903 1.00 84.31 344 VAL A CA 1
ATOM 2710 C C . VAL A 1 344 ? -34.199 -5.698 18.676 1.00 84.31 344 VAL A C 1
ATOM 2712 O O . VAL A 1 344 ? -35.402 -5.768 18.399 1.00 84.31 344 VAL A O 1
ATOM 2715 N N . PRO A 1 345 ? -33.582 -4.508 18.795 1.00 86.38 345 PRO A N 1
ATOM 2716 C CA . PRO A 1 345 ? -34.244 -3.236 18.546 1.00 86.38 345 PRO A CA 1
ATOM 2717 C C . PRO A 1 345 ? -34.806 -3.143 17.128 1.00 86.38 345 PRO A C 1
ATOM 2719 O O . PRO A 1 345 ? -34.169 -3.543 16.158 1.00 86.38 345 PRO A O 1
ATOM 2722 N N . SER A 1 346 ? -35.986 -2.537 16.988 1.00 87.75 346 SER A N 1
ATOM 2723 C CA . SER A 1 346 ? -36.687 -2.464 15.696 1.00 87.75 346 SER A CA 1
ATOM 2724 C C . SER A 1 346 ? -35.936 -1.697 14.601 1.00 87.75 346 SER A C 1
ATOM 2726 O O . SER A 1 346 ? -36.210 -1.905 13.422 1.00 87.75 346 SER A O 1
ATOM 2728 N N . TRP A 1 347 ? -35.010 -0.807 14.972 1.00 87.44 347 TRP A N 1
ATOM 2729 C CA . TRP A 1 347 ? -34.224 -0.030 14.015 1.00 87.44 347 TRP A CA 1
ATOM 2730 C C . TRP A 1 347 ? -33.206 -0.879 13.249 1.00 87.44 347 TRP A C 1
ATOM 2732 O O . TRP A 1 347 ? -32.883 -0.510 12.128 1.00 87.44 347 TRP A O 1
ATOM 2742 N N . ILE A 1 348 ? -32.766 -2.019 13.796 1.00 85.88 348 ILE A N 1
ATOM 2743 C CA . ILE A 1 348 ? -31.826 -2.926 13.118 1.00 85.88 348 ILE A CA 1
ATOM 2744 C C . ILE A 1 348 ? -32.416 -3.449 11.810 1.00 85.88 348 ILE A C 1
ATOM 2746 O O . ILE A 1 348 ? -31.726 -3.492 10.803 1.00 85.88 348 ILE A O 1
ATOM 2750 N N . TRP A 1 349 ? -33.718 -3.744 11.776 1.00 83.38 349 TRP A N 1
ATOM 2751 C CA . TRP A 1 349 ? -34.406 -4.234 10.573 1.00 83.38 349 TRP A CA 1
ATOM 2752 C C . TRP A 1 349 ? -34.503 -3.213 9.429 1.00 83.38 349 TRP A C 1
ATOM 2754 O O . TRP A 1 349 ? -35.088 -3.524 8.396 1.00 83.38 349 TRP A O 1
ATOM 2764 N N . LYS A 1 350 ? -34.014 -1.984 9.630 1.00 81.69 350 LYS A N 1
ATOM 2765 C CA . LYS A 1 350 ? -33.975 -0.926 8.612 1.00 81.69 350 LYS A CA 1
ATOM 2766 C C . LYS A 1 350 ? -32.601 -0.775 7.954 1.00 81.69 350 LYS A C 1
ATOM 2768 O O . LYS A 1 350 ? -32.475 0.081 7.092 1.00 81.69 350 LYS A O 1
ATOM 2773 N N . ILE A 1 351 ? -31.605 -1.541 8.396 1.00 82.38 351 ILE A N 1
ATOM 2774 C CA . ILE A 1 351 ? -30.253 -1.541 7.831 1.00 82.38 351 ILE A CA 1
ATOM 2775 C C . ILE A 1 351 ? -30.262 -2.425 6.582 1.00 82.38 351 ILE A C 1
ATOM 2777 O O . ILE A 1 351 ? -30.818 -3.526 6.616 1.00 82.38 351 ILE A O 1
ATOM 2781 N N . ASP A 1 352 ? -29.664 -1.942 5.493 1.00 72.81 352 ASP A N 1
ATOM 2782 C CA . ASP A 1 352 ? -29.701 -2.610 4.186 1.00 72.81 352 ASP A CA 1
ATOM 2783 C C . ASP A 1 352 ? -28.913 -3.934 4.172 1.00 72.81 352 ASP A C 1
ATOM 2785 O O . ASP A 1 352 ? -29.305 -4.877 3.478 1.00 72.81 352 ASP A O 1
ATOM 2789 N N . TYR A 1 353 ? -27.840 -4.033 4.968 1.00 69.69 353 TYR A N 1
ATOM 2790 C CA . TYR A 1 353 ? -27.012 -5.235 5.101 1.00 69.69 353 TYR A CA 1
ATOM 2791 C C . TYR A 1 353 ? -26.814 -5.633 6.574 1.00 69.69 353 TYR A C 1
ATOM 2793 O O . TYR A 1 353 ? -26.165 -4.920 7.344 1.00 69.69 353 TYR A O 1
ATOM 2801 N N . LEU A 1 354 ? -27.362 -6.797 6.941 1.00 57.59 354 LEU A N 1
ATOM 2802 C CA . LEU A 1 354 ? -27.297 -7.410 8.275 1.00 57.59 354 LEU A CA 1
ATOM 2803 C C . LEU A 1 354 ? -26.542 -8.736 8.268 1.00 57.59 354 LEU A C 1
ATOM 2805 O O . LEU A 1 354 ? -26.689 -9.484 7.270 1.00 57.59 354 LEU A O 1
#